Protein AF-A0A2R6MEQ6-F1 (afdb_monomer_lite)

Sequence (188 aa):
MRLYQTWKNYAAQVVLERELPVVSSVVRDRLVDLHTEFFVEHSERDGERRRDRLDGLFDRTLDMYVAALREGYPEAEAREITHIVAAWEFMNHGWGELLEIPPAETDDYYERYASFFRGYGITPEEPLGEFTPSGGLPDAPETRERMNGDYPFAEAGLADDVYIYAEADERRLSRDGAESKLGAVSTD

Structure (mmCIF, N/CA/C/O backbone):
data_AF-A0A2R6MEQ6-F1
#
_entry.id   AF-A0A2R6MEQ6-F1
#
loop_
_atom_site.group_PDB
_atom_site.id
_atom_site.type_symbol
_atom_site.label_atom_id
_atom_site.label_alt_id
_atom_site.label_comp_id
_atom_site.label_asym_id
_atom_site.label_entity_id
_atom_site.label_seq_id
_atom_site.pdbx_PDB_ins_code
_atom_site.Cartn_x
_atom_site.Cartn_y
_atom_site.Cartn_z
_atom_site.occupancy
_atom_site.B_iso_or_equiv
_atom_site.auth_seq_id
_atom_site.auth_comp_id
_atom_site.auth_asym_id
_atom_site.auth_atom_id
_atom_site.pdbx_PDB_model_num
ATOM 1 N N . MET A 1 1 ? 18.998 -8.764 3.598 1.00 21.45 1 MET A N 1
ATOM 2 C CA . MET A 1 1 ? 18.773 -8.380 5.007 1.00 21.45 1 MET A CA 1
ATOM 3 C C . MET A 1 1 ? 17.341 -8.778 5.317 1.00 21.45 1 MET A C 1
ATOM 5 O O . MET A 1 1 ? 16.462 -8.295 4.628 1.00 21.45 1 MET A O 1
ATOM 9 N N . ARG A 1 2 ? 17.092 -9.755 6.200 1.00 25.83 2 ARG A N 1
ATOM 10 C CA . ARG A 1 2 ? 15.707 -10.136 6.521 1.00 25.83 2 ARG A CA 1
ATOM 11 C C . ARG A 1 2 ? 15.146 -9.099 7.501 1.00 25.83 2 ARG A C 1
ATOM 13 O O . ARG A 1 2 ? 15.862 -8.757 8.445 1.00 25.83 2 ARG A O 1
ATOM 20 N N . LEU A 1 3 ? 13.901 -8.654 7.325 1.00 31.56 3 LEU A N 1
ATOM 21 C CA . LEU A 1 3 ? 13.157 -7.723 8.200 1.00 31.56 3 LEU A CA 1
ATOM 22 C C . LEU A 1 3 ? 12.877 -8.290 9.620 1.00 31.56 3 LEU A C 1
ATOM 24 O O . LEU A 1 3 ? 11.899 -7.955 10.269 1.00 31.56 3 LEU A O 1
ATOM 28 N N . TYR A 1 4 ? 13.766 -9.137 10.149 1.00 33.03 4 TYR A N 1
ATOM 29 C CA . TYR A 1 4 ? 13.778 -9.591 11.545 1.00 33.03 4 TYR A CA 1
ATOM 30 C C . TYR A 1 4 ? 14.355 -8.523 12.483 1.00 33.03 4 TYR A C 1
ATOM 32 O O . TYR A 1 4 ? 14.293 -8.656 13.708 1.00 33.03 4 TYR A O 1
ATOM 40 N N . GLN A 1 5 ? 14.949 -7.460 11.933 1.00 28.61 5 GLN A N 1
ATOM 41 C CA . GLN A 1 5 ? 15.481 -6.372 12.732 1.00 28.61 5 GLN A CA 1
ATOM 42 C C . GLN A 1 5 ? 14.376 -5.361 13.054 1.00 28.61 5 GLN A C 1
ATOM 44 O O . GLN A 1 5 ? 14.020 -4.497 12.262 1.00 28.61 5 GLN A O 1
ATOM 49 N N . THR A 1 6 ? 13.946 -5.439 14.316 1.00 34.72 6 THR A N 1
ATOM 50 C CA . THR A 1 6 ? 13.354 -4.369 15.141 1.00 34.72 6 THR A CA 1
ATOM 51 C C . THR A 1 6 ? 11.831 -4.197 15.206 1.00 34.72 6 THR A C 1
ATOM 53 O O . THR A 1 6 ? 11.334 -3.091 15.387 1.00 34.72 6 THR A O 1
ATOM 56 N N . TRP A 1 7 ? 11.083 -5.298 15.316 1.00 41.47 7 TRP A N 1
ATOM 57 C CA . TRP A 1 7 ? 9.733 -5.249 15.908 1.00 41.47 7 TRP A CA 1
ATOM 58 C C . TRP A 1 7 ? 9.728 -4.770 17.375 1.00 41.47 7 TRP A C 1
ATOM 60 O O . TRP A 1 7 ? 8.739 -4.212 17.819 1.00 41.47 7 TRP A O 1
ATOM 70 N N . LYS A 1 8 ? 10.838 -4.879 18.129 1.00 36.72 8 LYS A N 1
ATOM 71 C CA . LYS A 1 8 ? 10.952 -4.270 19.477 1.00 36.72 8 LYS A CA 1
ATOM 72 C C . LYS A 1 8 ? 10.822 -2.741 19.474 1.00 36.72 8 LYS A C 1
ATOM 74 O O . LYS A 1 8 ? 10.419 -2.176 20.483 1.00 36.72 8 LYS A O 1
ATOM 79 N N . ASN A 1 9 ? 11.141 -2.085 18.356 1.00 43.78 9 ASN A N 1
ATOM 80 C CA . ASN A 1 9 ? 10.929 -0.645 18.196 1.00 43.78 9 ASN A CA 1
ATOM 81 C C . ASN A 1 9 ? 9.512 -0.346 17.682 1.00 43.78 9 ASN A C 1
ATOM 83 O O . ASN A 1 9 ? 8.892 0.600 18.154 1.00 43.78 9 ASN A O 1
ATOM 87 N N . TYR A 1 10 ? 8.979 -1.187 16.789 1.00 45.03 10 TYR A N 1
ATOM 88 C CA . TYR A 1 10 ? 7.635 -1.030 16.226 1.00 45.03 10 TYR A CA 1
ATOM 89 C C . TYR A 1 10 ? 6.522 -1.356 17.234 1.00 45.03 10 TYR A C 1
ATOM 91 O O . TYR A 1 10 ? 5.615 -0.560 17.407 1.00 45.03 10 TYR A O 1
ATOM 99 N N . ALA A 1 11 ? 6.632 -2.446 17.999 1.00 42.28 11 ALA A N 1
ATOM 100 C CA . ALA A 1 11 ? 5.692 -2.794 19.067 1.00 42.28 11 ALA A CA 1
ATOM 101 C C . ALA A 1 11 ? 5.671 -1.731 20.176 1.00 42.28 11 ALA A C 1
ATOM 103 O O . ALA A 1 11 ? 4.613 -1.415 20.704 1.00 42.28 11 ALA A O 1
ATOM 104 N N . ALA A 1 12 ? 6.816 -1.115 20.495 1.00 39.75 12 ALA A N 1
ATOM 105 C CA . ALA A 1 12 ? 6.859 0.019 21.418 1.00 39.75 12 ALA A CA 1
ATOM 106 C C . ALA A 1 12 ? 6.199 1.285 20.831 1.00 39.75 12 ALA A C 1
ATOM 108 O O . ALA A 1 12 ? 5.577 2.036 21.579 1.00 39.75 12 ALA A O 1
ATOM 109 N N . GLN A 1 13 ? 6.294 1.517 19.515 1.00 42.12 13 GLN A N 1
ATOM 110 C CA . GLN A 1 13 ? 5.602 2.616 18.827 1.00 42.12 13 GLN A CA 1
ATOM 111 C C . GLN A 1 13 ? 4.090 2.379 18.725 1.00 42.12 13 GLN A C 1
ATOM 113 O O . GLN A 1 13 ? 3.321 3.245 19.130 1.00 42.12 13 GLN A O 1
ATOM 118 N N . VAL A 1 14 ? 3.653 1.194 18.299 1.00 44.66 14 VAL A N 1
ATOM 119 C CA . VAL A 1 14 ? 2.231 0.864 18.140 1.00 44.66 14 VAL A CA 1
ATOM 120 C C . VAL A 1 14 ? 1.514 0.741 19.488 1.00 44.66 14 VAL A C 1
ATOM 122 O O . VAL A 1 14 ? 0.363 1.147 19.613 1.00 44.66 14 VAL A O 1
ATOM 125 N N . VAL A 1 15 ? 2.184 0.273 20.548 1.00 41.16 15 VAL A N 1
ATOM 126 C CA . VAL A 1 15 ? 1.613 0.288 21.909 1.00 41.16 15 VAL A CA 1
ATOM 127 C C . VAL A 1 15 ? 1.405 1.720 22.422 1.00 41.16 15 VAL A C 1
ATOM 129 O O . VAL A 1 15 ? 0.403 1.978 23.084 1.00 41.16 15 VAL A O 1
ATOM 132 N N . LEU A 1 16 ? 2.280 2.672 22.075 1.00 40.19 16 LEU A N 1
ATOM 133 C CA . LEU A 1 16 ? 2.053 4.097 22.359 1.00 40.19 16 LEU A CA 1
ATOM 134 C C . LEU A 1 16 ? 0.927 4.694 21.488 1.00 40.19 16 LEU A C 1
ATOM 136 O O . LEU A 1 16 ? 0.228 5.599 21.935 1.00 40.19 16 LEU A O 1
ATOM 140 N N . GLU A 1 17 ? 0.714 4.176 20.276 1.00 46.69 17 GLU A N 1
ATOM 141 C CA . GLU A 1 17 ? -0.347 4.598 19.345 1.00 46.69 17 GLU A CA 1
ATOM 142 C C . GLU A 1 17 ? -1.723 3.999 19.668 1.00 46.69 17 GLU A C 1
ATOM 144 O O . GLU A 1 17 ? -2.738 4.649 19.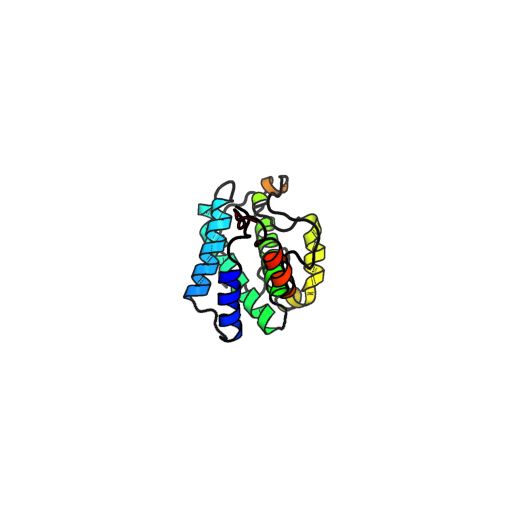444 1.00 46.69 17 GLU A O 1
ATOM 149 N N . ARG A 1 18 ? -1.803 2.808 20.272 1.00 46.91 18 ARG A N 1
ATOM 150 C CA . ARG A 1 18 ? -3.081 2.249 20.753 1.00 46.91 18 ARG A CA 1
ATOM 151 C C . ARG A 1 18 ? -3.726 3.108 21.845 1.00 46.91 18 ARG A C 1
ATOM 153 O O . ARG A 1 18 ? -4.947 3.091 21.980 1.00 46.91 18 ARG A O 1
ATOM 160 N N . GLU A 1 19 ? -2.934 3.877 22.593 1.00 43.44 19 GLU A N 1
ATOM 161 C CA . GLU A 1 19 ? -3.432 4.839 23.589 1.00 43.44 19 GLU A CA 1
ATOM 162 C C . GLU A 1 19 ? -3.524 6.285 23.069 1.00 43.44 19 GLU A C 1
ATOM 164 O O . GLU A 1 19 ? -4.083 7.152 23.746 1.00 43.44 19 GLU A O 1
ATOM 169 N N . LEU A 1 20 ? -3.030 6.563 21.858 1.00 40.78 20 LEU A N 1
ATOM 170 C CA . LEU A 1 20 ? -3.065 7.889 21.247 1.00 40.78 20 LEU A CA 1
ATOM 171 C C . LEU A 1 20 ? -3.883 7.844 19.950 1.00 40.78 20 LEU A C 1
ATOM 173 O O . LEU A 1 20 ? -3.418 7.299 18.957 1.00 40.78 20 LEU A O 1
ATOM 177 N N . PRO A 1 21 ? -5.064 8.487 19.880 1.00 45.69 21 PRO A N 1
ATOM 178 C CA . PRO A 1 21 ? -5.954 8.417 18.711 1.00 45.69 21 PRO A CA 1
ATOM 179 C C . PRO A 1 21 ? -5.378 9.010 17.401 1.00 45.69 21 PRO A C 1
ATOM 181 O O . PRO A 1 21 ? -6.094 9.095 16.399 1.00 45.69 21 PRO A O 1
ATOM 184 N N . VAL A 1 22 ? -4.109 9.434 17.406 1.00 53.78 22 VAL A N 1
ATOM 185 C CA . VAL A 1 22 ? -3.393 10.114 16.329 1.00 53.78 22 VAL A CA 1
ATOM 186 C C . VAL A 1 22 ? -1.976 9.534 16.237 1.00 53.78 22 VAL A C 1
ATOM 188 O O . VAL A 1 22 ? -1.143 9.813 17.101 1.00 53.78 22 VAL A O 1
ATOM 191 N N . VAL A 1 23 ? -1.675 8.791 15.164 1.00 62.22 23 VAL A N 1
ATOM 192 C CA . VAL A 1 23 ? -0.282 8.600 14.728 1.00 62.22 23 VAL A CA 1
ATOM 193 C C . VAL A 1 23 ? 0.260 9.999 14.459 1.00 62.22 23 VAL A C 1
ATOM 195 O O . VAL A 1 23 ? -0.271 10.722 13.613 1.00 62.22 23 VAL A O 1
ATOM 198 N N . SER A 1 24 ? 1.247 10.439 15.239 1.00 71.25 24 SER A N 1
ATOM 199 C CA . SER A 1 24 ? 1.810 11.779 15.048 1.00 71.25 24 SER A CA 1
ATOM 200 C C . SER A 1 24 ? 2.324 11.926 13.613 1.00 71.25 24 SER A C 1
ATOM 202 O O . SER A 1 24 ? 2.851 10.960 13.057 1.00 71.25 24 SER A O 1
ATOM 204 N N . SER A 1 25 ? 2.214 13.121 13.022 1.00 78.50 25 SER A N 1
ATOM 205 C CA . SER A 1 25 ? 2.662 13.351 11.639 1.00 78.50 25 SER A CA 1
ATOM 206 C C . SER A 1 25 ? 4.116 12.919 11.429 1.00 78.50 25 SER A C 1
ATOM 208 O O . SER A 1 25 ? 4.428 12.284 10.439 1.00 78.50 25 SER A O 1
ATOM 210 N N . VAL A 1 26 ? 4.980 13.136 12.425 1.00 76.94 26 VAL A N 1
ATOM 211 C CA . VAL A 1 26 ? 6.393 12.729 12.384 1.00 76.94 26 VAL A CA 1
ATOM 212 C C . VAL A 1 26 ? 6.572 11.210 12.299 1.00 76.94 26 VAL A C 1
ATOM 214 O O . VAL A 1 26 ? 7.439 10.735 11.571 1.00 76.94 26 VAL A O 1
ATOM 217 N N . VAL A 1 27 ? 5.788 10.433 13.055 1.00 78.00 27 VAL A N 1
ATOM 218 C CA . VAL A 1 27 ? 5.883 8.963 13.005 1.00 78.00 27 VAL A CA 1
ATOM 219 C C . VAL A 1 27 ? 5.332 8.445 11.685 1.00 78.00 27 VAL A C 1
ATOM 221 O O . VAL A 1 27 ? 5.943 7.569 11.081 1.00 78.00 27 VAL A O 1
ATOM 224 N N . ARG A 1 28 ? 4.228 9.031 11.218 1.00 84.06 28 ARG A N 1
ATOM 225 C CA . ARG A 1 28 ? 3.634 8.724 9.920 1.00 84.06 28 ARG A CA 1
ATOM 226 C C . ARG A 1 28 ? 4.635 8.939 8.788 1.00 84.06 28 ARG A C 1
ATOM 228 O O . ARG A 1 28 ? 4.916 7.991 8.066 1.00 84.06 28 ARG A O 1
ATOM 235 N N . ASP A 1 29 ? 5.224 10.130 8.707 1.00 85.06 29 ASP A N 1
ATOM 236 C CA . ASP A 1 29 ? 6.223 10.475 7.690 1.00 85.06 29 ASP A CA 1
ATOM 237 C C . ASP A 1 29 ? 7.405 9.496 7.749 1.00 85.06 29 ASP A C 1
ATOM 239 O O . ASP A 1 29 ? 7.820 8.946 6.736 1.00 85.06 29 ASP A O 1
ATOM 243 N N . ARG A 1 30 ? 7.880 9.162 8.957 1.00 81.88 30 ARG A N 1
ATOM 244 C CA . ARG A 1 30 ? 8.987 8.213 9.120 1.00 81.88 30 ARG A CA 1
ATOM 245 C C . ARG A 1 30 ? 8.649 6.789 8.666 1.00 81.88 30 ARG A C 1
ATOM 247 O O . ARG A 1 30 ? 9.538 6.091 8.178 1.00 81.88 30 ARG A O 1
ATOM 254 N N . LEU A 1 31 ? 7.417 6.330 8.886 1.00 83.38 31 LEU A N 1
ATOM 255 C CA . LEU A 1 31 ? 6.966 5.004 8.457 1.00 83.38 31 LEU A CA 1
ATOM 256 C C . LEU A 1 31 ? 6.827 4.928 6.937 1.00 83.38 31 LEU A C 1
ATOM 258 O O . LEU A 1 31 ? 7.235 3.919 6.360 1.00 83.38 31 LEU A O 1
ATOM 262 N N . VAL A 1 32 ? 6.298 5.986 6.316 1.00 88.81 32 VAL A N 1
ATOM 263 C CA . VAL A 1 32 ? 6.237 6.126 4.855 1.00 88.81 32 VAL A CA 1
ATOM 264 C C . VAL A 1 32 ? 7.648 6.091 4.276 1.00 88.81 32 VAL A C 1
ATOM 266 O O . VAL A 1 32 ? 7.943 5.195 3.489 1.00 88.81 32 VAL A O 1
ATOM 269 N N . ASP A 1 33 ? 8.545 6.955 4.763 1.00 87.69 33 ASP A N 1
ATOM 270 C CA . ASP A 1 33 ? 9.934 7.031 4.299 1.00 87.69 33 ASP A CA 1
ATOM 271 C C . ASP A 1 33 ? 10.636 5.669 4.357 1.00 87.69 33 ASP A C 1
ATOM 273 O O . ASP A 1 33 ? 11.319 5.277 3.415 1.00 87.69 33 ASP A O 1
ATOM 277 N N . LEU A 1 34 ? 10.458 4.924 5.455 1.00 87.25 34 LEU A N 1
ATOM 278 C CA . LEU A 1 34 ? 11.092 3.617 5.642 1.00 87.25 34 LEU A CA 1
ATOM 279 C C . LEU A 1 34 ? 10.632 2.599 4.592 1.00 87.25 34 LEU A C 1
ATOM 281 O O . LEU A 1 34 ? 11.465 1.877 4.042 1.00 87.25 34 LEU A O 1
ATOM 285 N N . HIS A 1 35 ? 9.326 2.524 4.321 1.00 88.19 35 HIS A N 1
ATOM 286 C CA . HIS A 1 35 ? 8.802 1.597 3.316 1.00 88.19 35 HIS A CA 1
ATOM 287 C C . HIS A 1 35 ? 9.215 2.039 1.916 1.00 88.19 35 HIS A C 1
ATOM 289 O O . HIS A 1 35 ? 9.695 1.219 1.133 1.00 88.19 35 HIS A O 1
ATOM 295 N N . THR A 1 36 ? 9.121 3.333 1.613 1.00 94.81 36 THR A N 1
ATOM 296 C CA . THR A 1 36 ? 9.553 3.855 0.318 1.00 94.81 36 THR A CA 1
ATOM 297 C C . THR A 1 36 ? 11.027 3.584 0.069 1.00 94.81 36 THR A C 1
ATOM 299 O O . THR A 1 36 ? 11.363 3.057 -0.986 1.00 94.81 36 THR A O 1
ATOM 302 N N . GLU A 1 37 ? 11.914 3.874 1.023 1.00 91.12 37 GLU A N 1
ATOM 303 C CA . GLU A 1 37 ? 13.345 3.575 0.899 1.00 91.12 37 GLU A CA 1
ATOM 304 C C . GLU A 1 37 ? 13.586 2.092 0.604 1.00 91.12 37 GLU A C 1
ATOM 306 O O . GLU A 1 37 ? 14.333 1.773 -0.322 1.00 91.12 37 GLU A O 1
ATOM 311 N N . PHE A 1 38 ? 12.904 1.193 1.321 1.00 90.25 38 PHE A N 1
ATOM 312 C CA . PHE A 1 38 ? 13.008 -0.242 1.081 1.00 90.25 38 PHE A CA 1
ATOM 313 C C . PHE A 1 38 ? 12.599 -0.615 -0.352 1.00 90.25 38 PHE A C 1
ATOM 315 O O . PHE A 1 38 ? 13.381 -1.241 -1.068 1.00 90.25 38 PHE A O 1
ATOM 322 N N . PHE A 1 39 ? 11.413 -0.219 -0.814 1.00 92.62 39 PHE A N 1
ATOM 323 C CA . PHE A 1 39 ? 10.929 -0.606 -2.145 1.00 92.62 39 PHE A CA 1
ATOM 324 C C . PHE A 1 39 ? 11.665 0.105 -3.289 1.00 92.62 39 PHE A C 1
ATOM 326 O O . PHE A 1 39 ? 11.832 -0.468 -4.368 1.00 92.62 39 PHE A O 1
ATOM 333 N N . VAL A 1 40 ? 12.171 1.317 -3.060 1.00 96.25 40 VAL A N 1
ATOM 334 C CA . VAL A 1 40 ? 13.055 2.017 -3.999 1.00 96.25 40 VAL A CA 1
ATOM 335 C C . VAL A 1 40 ? 14.385 1.276 -4.143 1.00 96.25 40 VAL A C 1
ATOM 337 O O . VAL A 1 40 ? 14.827 1.059 -5.270 1.00 96.25 40 VAL A O 1
ATOM 340 N N . GLU A 1 41 ? 15.000 0.846 -3.037 1.00 94.25 41 GLU A N 1
ATOM 341 C CA . GLU A 1 41 ? 16.266 0.099 -3.045 1.00 94.25 41 GLU A CA 1
ATOM 342 C C . GLU A 1 41 ? 16.130 -1.266 -3.738 1.00 94.25 41 GLU A C 1
ATOM 344 O O . GLU A 1 41 ? 17.035 -1.688 -4.458 1.00 94.25 41 GLU A O 1
ATOM 349 N N . HIS A 1 42 ? 14.994 -1.944 -3.554 1.00 92.56 42 HIS A N 1
ATOM 350 C CA . HIS A 1 42 ? 14.746 -3.277 -4.114 1.00 92.56 42 HIS A CA 1
ATOM 351 C C . HIS A 1 42 ? 14.078 -3.254 -5.497 1.00 92.56 42 HIS A C 1
ATOM 353 O O . HIS A 1 42 ? 13.891 -4.305 -6.111 1.00 92.56 42 HIS A O 1
ATOM 359 N N . SER A 1 43 ? 13.760 -2.071 -6.026 1.00 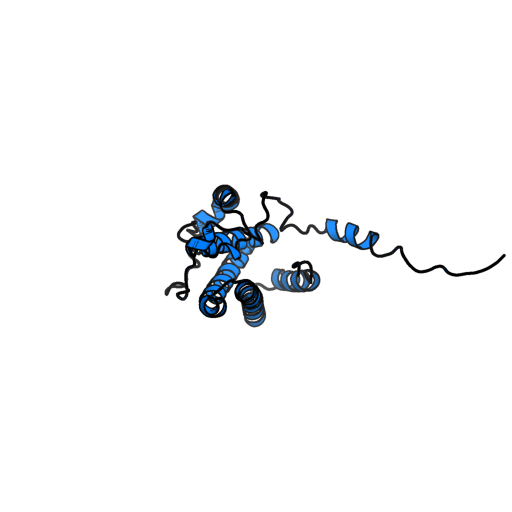94.69 43 SER A N 1
ATOM 360 C CA . SER A 1 43 ? 13.315 -1.922 -7.410 1.00 94.69 43 SER A CA 1
ATOM 361 C C . SER A 1 43 ? 14.464 -2.245 -8.363 1.00 94.69 43 SER A C 1
ATOM 363 O O . SER A 1 43 ? 15.494 -1.574 -8.367 1.00 94.69 43 SER A O 1
ATOM 365 N N . GLU A 1 44 ? 14.276 -3.231 -9.242 1.00 93.31 44 GLU A N 1
ATOM 366 C 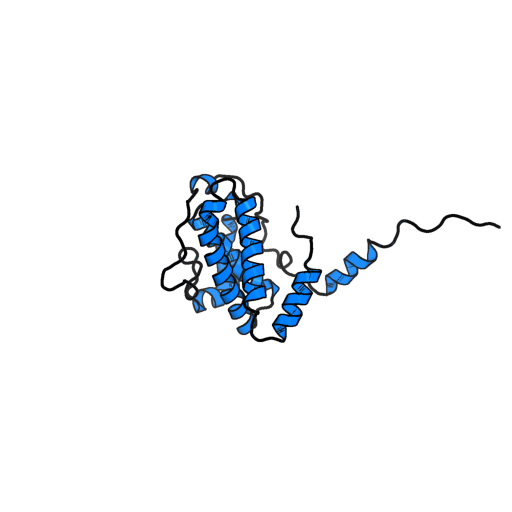CA . GLU A 1 44 ? 15.301 -3.600 -10.231 1.00 93.31 44 GLU A CA 1
ATOM 367 C C . GLU A 1 44 ? 15.623 -2.470 -11.218 1.00 93.31 44 GLU A C 1
ATOM 369 O O . GLU A 1 44 ? 16.713 -2.421 -11.795 1.00 93.31 44 GLU A O 1
ATOM 374 N N . ARG A 1 45 ? 14.663 -1.571 -11.447 1.00 93.19 45 ARG A N 1
ATOM 375 C CA . ARG A 1 45 ? 14.831 -0.361 -12.250 1.00 93.19 45 ARG A CA 1
ATOM 376 C C . ARG A 1 45 ? 13.864 0.718 -11.804 1.00 93.19 45 ARG A C 1
ATOM 378 O O . ARG A 1 45 ? 12.850 0.435 -11.176 1.00 93.19 45 ARG A O 1
ATOM 385 N N . ASP A 1 46 ? 14.182 1.955 -12.172 1.00 96.25 46 ASP A N 1
ATOM 386 C CA . ASP A 1 46 ? 13.311 3.115 -11.983 1.00 96.25 46 ASP A CA 1
ATOM 387 C C . ASP A 1 46 ? 12.899 3.393 -10.523 1.00 96.25 46 ASP A C 1
ATOM 389 O O . ASP A 1 46 ? 11.997 4.194 -10.315 1.00 96.25 46 ASP A O 1
ATOM 393 N N . GLY A 1 47 ? 13.575 2.816 -9.517 1.00 97.00 47 GLY A N 1
ATOM 394 C CA . GLY A 1 47 ? 13.219 2.969 -8.098 1.00 97.00 47 GLY A CA 1
ATOM 395 C C . GLY A 1 47 ? 12.987 4.425 -7.691 1.00 97.00 47 GLY A C 1
ATOM 396 O O . GLY A 1 47 ? 11.892 4.787 -7.277 1.00 97.00 47 GLY A O 1
ATOM 397 N N . GLU A 1 48 ? 13.959 5.308 -7.935 1.00 98.00 48 GLU A N 1
ATOM 398 C CA . GLU A 1 48 ? 13.809 6.742 -7.632 1.00 98.00 48 GLU A CA 1
ATOM 399 C C . GLU A 1 48 ? 12.670 7.422 -8.413 1.00 98.00 48 GLU A C 1
ATOM 401 O O . GLU A 1 48 ? 12.076 8.377 -7.929 1.00 98.00 48 GLU A O 1
ATOM 406 N N . ARG A 1 49 ? 12.314 6.926 -9.605 1.00 98.12 49 ARG A N 1
ATOM 407 C CA . ARG A 1 49 ? 11.169 7.439 -10.380 1.00 98.12 49 ARG A CA 1
ATOM 408 C C . ARG A 1 49 ? 9.823 6.900 -9.886 1.00 98.12 49 ARG A C 1
ATOM 410 O O . ARG A 1 49 ? 8.794 7.417 -10.308 1.00 98.12 49 ARG A O 1
ATOM 417 N N . ARG A 1 50 ? 9.819 5.864 -9.043 1.00 98.25 50 ARG A N 1
ATOM 418 C CA . ARG A 1 50 ? 8.628 5.308 -8.381 1.00 98.25 50 ARG A CA 1
ATOM 419 C C . ARG A 1 50 ? 8.387 5.930 -7.002 1.00 98.25 50 ARG A C 1
ATOM 421 O O . ARG A 1 50 ? 7.275 5.815 -6.498 1.00 98.25 50 ARG A O 1
ATOM 428 N N . ARG A 1 51 ? 9.395 6.599 -6.421 1.00 98.38 51 ARG A N 1
ATOM 429 C CA . ARG A 1 51 ? 9.391 7.162 -5.059 1.00 98.38 51 ARG A CA 1
ATOM 430 C C . ARG A 1 51 ? 8.117 7.932 -4.724 1.00 98.38 51 ARG A C 1
ATOM 432 O O . ARG A 1 51 ? 7.411 7.515 -3.822 1.00 98.38 51 ARG A O 1
ATOM 439 N N . ASP A 1 52 ? 7.775 8.969 -5.486 1.00 98.31 52 ASP A N 1
ATOM 440 C CA . ASP A 1 52 ? 6.611 9.817 -5.177 1.00 98.31 52 ASP A CA 1
ATOM 441 C C . ASP A 1 52 ? 5.293 9.020 -5.149 1.00 98.31 52 ASP A C 1
ATOM 443 O O . ASP A 1 52 ? 4.392 9.299 -4.353 1.00 98.31 52 ASP A O 1
ATOM 447 N N . ARG A 1 53 ? 5.172 8.001 -6.009 1.00 98.25 53 ARG A N 1
ATOM 448 C CA . ARG A 1 53 ? 4.004 7.117 -6.021 1.00 98.25 53 ARG A CA 1
ATOM 449 C C . ARG A 1 53 ? 3.999 6.168 -4.827 1.00 98.25 53 ARG A C 1
ATOM 451 O O . ARG A 1 53 ? 2.941 5.969 -4.242 1.00 98.25 53 ARG A O 1
ATOM 458 N N . LEU A 1 54 ? 5.155 5.607 -4.473 1.00 98.31 54 LEU A N 1
ATOM 459 C CA . LEU A 1 54 ? 5.328 4.759 -3.292 1.00 98.31 54 LEU A CA 1
ATOM 460 C C . LEU A 1 54 ? 5.038 5.538 -2.002 1.00 98.31 54 LEU A C 1
ATOM 462 O O . LEU A 1 54 ? 4.287 5.048 -1.165 1.00 98.31 54 LEU A O 1
ATOM 466 N N . ASP A 1 55 ? 5.525 6.776 -1.891 1.00 98.12 55 ASP A N 1
ATOM 467 C CA . ASP A 1 55 ? 5.222 7.669 -0.770 1.00 98.12 55 ASP A CA 1
ATOM 468 C C . ASP A 1 55 ? 3.714 7.890 -0.651 1.00 98.12 55 ASP A C 1
ATOM 470 O O . ASP A 1 55 ? 3.135 7.673 0.411 1.00 98.12 55 ASP A O 1
ATOM 474 N N . GLY A 1 56 ? 3.054 8.248 -1.759 1.00 97.94 56 GLY A N 1
ATOM 475 C CA . GLY A 1 56 ? 1.603 8.420 -1.792 1.00 97.94 56 GLY A CA 1
ATOM 476 C C . GLY A 1 56 ? 0.832 7.140 -1.449 1.00 97.94 56 GLY A C 1
ATOM 477 O O . GLY A 1 56 ? -0.163 7.204 -0.729 1.00 97.94 56 GLY A O 1
ATOM 478 N N . LEU A 1 57 ? 1.285 5.981 -1.932 1.00 98.25 57 LEU A N 1
ATOM 479 C CA . LEU A 1 57 ? 0.688 4.685 -1.621 1.00 98.25 57 LEU A CA 1
ATOM 480 C C . LEU A 1 57 ? 0.781 4.385 -0.122 1.00 98.25 57 LEU A C 1
ATOM 482 O O . LEU A 1 57 ? -0.252 4.164 0.508 1.00 98.25 57 LEU A O 1
ATOM 486 N N . PHE A 1 58 ? 1.987 4.409 0.455 1.00 96.19 58 PHE A N 1
ATOM 487 C CA . PHE A 1 58 ? 2.201 4.034 1.856 1.00 96.19 58 PHE A CA 1
ATOM 488 C C . PHE A 1 58 ? 1.554 5.009 2.829 1.00 96.19 58 PHE A C 1
ATOM 490 O O . PHE A 1 58 ? 1.018 4.611 3.864 1.00 96.19 58 PHE A O 1
ATOM 497 N N . ASP A 1 59 ? 1.539 6.285 2.463 1.00 96.06 59 ASP A N 1
ATOM 498 C CA . ASP A 1 59 ? 0.772 7.307 3.147 1.00 96.06 59 ASP A CA 1
ATOM 499 C C . ASP A 1 59 ? -0.717 6.886 3.240 1.00 96.06 59 ASP A C 1
ATOM 501 O O . ASP A 1 59 ? -1.292 6.862 4.333 1.00 96.06 59 ASP A O 1
ATOM 505 N N . ARG A 1 60 ? -1.350 6.503 2.123 1.00 97.62 60 ARG A N 1
ATOM 506 C CA . ARG A 1 60 ? -2.774 6.126 2.111 1.00 97.62 60 ARG A CA 1
ATOM 507 C C . ARG A 1 60 ? -3.044 4.778 2.773 1.00 97.62 60 ARG A C 1
ATOM 509 O O . ARG A 1 60 ? -4.064 4.630 3.447 1.00 97.62 60 ARG A O 1
ATOM 516 N N . THR A 1 61 ? -2.139 3.810 2.662 1.00 95.12 61 THR A N 1
ATOM 517 C CA . THR A 1 61 ? -2.296 2.530 3.367 1.00 95.12 61 THR A CA 1
ATOM 518 C C . THR A 1 61 ? -2.147 2.683 4.881 1.00 95.12 61 THR A C 1
ATOM 520 O O . THR A 1 61 ? -2.765 1.920 5.616 1.00 95.12 61 THR A O 1
ATOM 523 N N . LEU A 1 62 ? -1.426 3.693 5.390 1.00 90.12 62 LEU A N 1
ATOM 524 C CA . LEU A 1 62 ? -1.454 4.017 6.824 1.00 90.12 62 LEU A CA 1
ATOM 525 C C . LEU A 1 62 ? -2.826 4.538 7.279 1.00 90.12 62 LEU A C 1
ATOM 527 O O . LEU A 1 62 ? -3.266 4.209 8.382 1.00 90.12 62 LEU A O 1
ATOM 531 N N . ASP A 1 63 ? -3.538 5.301 6.444 1.00 94.69 63 ASP A N 1
ATOM 532 C CA . ASP A 1 63 ? -4.917 5.703 6.760 1.00 94.69 63 ASP A CA 1
ATOM 533 C C . ASP A 1 63 ? -5.847 4.478 6.807 1.00 94.69 63 ASP A C 1
ATOM 535 O O . ASP A 1 63 ? -6.697 4.374 7.695 1.00 94.69 63 ASP A O 1
ATOM 539 N N . MET A 1 64 ? -5.632 3.519 5.903 1.00 95.62 64 MET A N 1
ATOM 540 C CA . MET A 1 64 ? -6.356 2.247 5.862 1.00 95.62 64 MET A CA 1
ATOM 541 C C . MET A 1 64 ? -6.056 1.356 7.075 1.00 95.62 64 MET A C 1
ATOM 543 O O . MET A 1 64 ? -6.981 0.814 7.677 1.00 95.62 64 MET A O 1
ATOM 547 N N . TYR A 1 65 ? -4.790 1.264 7.491 1.00 90.31 65 TYR A N 1
ATOM 548 C CA . TYR A 1 65 ? -4.377 0.586 8.722 1.00 90.31 65 TYR A CA 1
ATOM 549 C C . TYR A 1 65 ? -5.131 1.138 9.939 1.00 90.31 65 TYR A C 1
ATOM 551 O O . TYR A 1 65 ? -5.734 0.389 10.709 1.00 90.31 65 TYR A O 1
ATOM 559 N N . VAL A 1 66 ? -5.161 2.467 10.087 1.00 89.44 66 VAL A N 1
ATOM 560 C CA . VAL A 1 66 ? -5.875 3.130 11.187 1.00 89.44 66 VAL A CA 1
ATOM 561 C C . VAL A 1 66 ? -7.386 2.892 11.100 1.00 89.44 66 VAL A C 1
ATOM 563 O O . VAL A 1 66 ? -8.033 2.725 12.136 1.00 89.44 66 VAL A O 1
ATOM 566 N N . ALA A 1 67 ? -7.963 2.868 9.897 1.00 94.00 67 ALA A N 1
ATOM 567 C CA . ALA A 1 67 ? -9.373 2.549 9.698 1.00 94.00 67 ALA A CA 1
ATOM 568 C C . ALA A 1 67 ? -9.701 1.113 10.140 1.00 94.00 67 ALA A C 1
ATOM 570 O O . ALA A 1 67 ? -10.605 0.929 10.955 1.00 94.00 67 ALA A O 1
ATOM 571 N N . ALA A 1 68 ? -8.915 0.121 9.715 1.00 91.00 68 ALA A N 1
ATOM 572 C CA . ALA A 1 68 ? -9.088 -1.274 10.119 1.00 91.00 68 ALA A CA 1
ATOM 573 C C . ALA A 1 68 ? -9.005 -1.442 11.648 1.00 91.00 68 ALA A C 1
ATOM 575 O O . ALA A 1 68 ? -9.885 -2.048 12.262 1.00 91.00 68 ALA A O 1
ATOM 576 N N . LEU A 1 69 ? -8.018 -0.819 12.302 1.00 86.62 69 LEU A N 1
ATOM 577 C CA . LEU A 1 69 ? -7.925 -0.838 13.767 1.00 86.62 69 LEU A CA 1
ATOM 578 C C . LEU A 1 69 ? -9.165 -0.235 14.447 1.00 86.62 69 LEU A C 1
ATOM 580 O O . LEU A 1 69 ? -9.640 -0.758 15.456 1.00 86.62 69 LEU A O 1
ATOM 584 N N . ARG A 1 70 ? -9.711 0.861 13.905 1.00 88.00 70 ARG A N 1
ATOM 585 C CA . ARG A 1 70 ? -10.918 1.517 14.441 1.00 88.00 70 ARG A CA 1
ATOM 586 C C . ARG A 1 70 ? -12.181 0.678 14.260 1.00 88.00 70 ARG A C 1
ATOM 588 O O . ARG A 1 70 ? -13.088 0.788 15.082 1.00 88.00 70 ARG A O 1
ATOM 595 N N . GLU A 1 71 ? -12.230 -0.158 13.229 1.00 93.25 71 GLU A N 1
ATOM 596 C CA . GLU A 1 71 ? -13.306 -1.130 13.010 1.00 93.25 71 GLU A CA 1
ATOM 597 C C . GLU A 1 71 ? -13.157 -2.409 13.850 1.00 93.25 71 GLU A C 1
ATOM 599 O O . GLU A 1 71 ? -14.068 -3.235 13.885 1.00 93.25 71 GLU A O 1
ATOM 604 N N . GLY A 1 72 ? -12.052 -2.545 14.589 1.00 87.19 72 GLY A N 1
ATOM 605 C CA . GLY A 1 72 ? -11.829 -3.635 15.536 1.00 87.19 72 GLY A CA 1
ATOM 606 C C . GLY A 1 72 ? -11.042 -4.816 14.976 1.00 87.19 72 GLY A C 1
ATOM 607 O O . GLY A 1 72 ? -10.974 -5.849 15.645 1.00 87.19 72 GLY A O 1
ATOM 608 N N . TYR A 1 73 ? -10.429 -4.677 13.796 1.00 84.19 73 TYR A N 1
ATOM 609 C CA . TYR A 1 73 ? -9.500 -5.684 13.288 1.00 84.19 73 TYR A CA 1
ATOM 610 C C . TYR A 1 73 ? -8.268 -5.774 14.207 1.00 84.19 73 TYR A C 1
ATOM 612 O O . TYR A 1 73 ? -7.739 -4.740 14.636 1.00 84.19 73 TYR A O 1
ATOM 620 N N . PRO A 1 74 ? -7.776 -6.988 14.520 1.00 83.75 74 PRO A N 1
ATOM 621 C CA . PRO A 1 74 ? -6.468 -7.169 15.129 1.00 83.75 74 PRO A CA 1
ATOM 622 C C . PRO A 1 74 ? -5.376 -6.502 14.294 1.00 83.75 74 PRO A C 1
ATOM 624 O O . PRO A 1 74 ? -5.443 -6.460 13.071 1.00 83.75 74 PRO A O 1
ATOM 627 N N . GLU A 1 75 ? -4.319 -6.039 14.952 1.00 77.62 75 GLU A N 1
ATOM 628 C CA . GLU A 1 75 ? -3.204 -5.365 14.277 1.00 77.62 75 GLU A CA 1
ATOM 629 C C . GLU A 1 75 ? -2.556 -6.207 13.174 1.00 77.62 75 GLU A C 1
ATOM 631 O O . GLU A 1 75 ? -2.216 -5.669 12.124 1.00 77.62 75 GLU A O 1
ATOM 636 N N . ALA A 1 76 ? -2.425 -7.519 13.382 1.00 78.56 76 ALA A N 1
ATOM 637 C CA . ALA A 1 76 ? -1.911 -8.426 12.360 1.00 78.56 76 ALA A CA 1
ATOM 638 C C . ALA A 1 76 ? -2.776 -8.397 11.089 1.00 78.56 76 ALA A C 1
ATOM 640 O O . ALA A 1 76 ? -2.245 -8.247 9.993 1.00 78.56 76 ALA A O 1
ATOM 641 N N . GLU A 1 77 ? -4.102 -8.437 11.245 1.00 83.56 77 GLU A N 1
ATOM 642 C CA . GLU A 1 77 ? -5.050 -8.370 10.129 1.00 83.56 77 GLU A CA 1
ATOM 643 C C . GLU A 1 77 ? -5.062 -6.981 9.479 1.00 83.56 77 GLU A C 1
ATOM 645 O O . GLU A 1 77 ? -5.084 -6.871 8.258 1.00 83.56 77 GLU A O 1
ATOM 650 N N . ALA A 1 78 ? -4.978 -5.907 10.272 1.00 85.56 78 ALA A N 1
ATOM 651 C CA . ALA A 1 78 ? -4.869 -4.546 9.749 1.00 85.56 78 ALA A CA 1
ATOM 652 C C . ALA A 1 78 ? -3.600 -4.361 8.897 1.00 85.56 78 ALA A C 1
ATOM 654 O O . ALA A 1 78 ? -3.637 -3.671 7.880 1.00 85.56 78 ALA A O 1
ATOM 655 N N . ARG A 1 79 ? -2.482 -4.994 9.277 1.00 85.44 79 ARG A N 1
ATOM 656 C CA . ARG A 1 79 ? -1.264 -5.025 8.458 1.00 85.44 79 ARG A CA 1
ATOM 657 C C . ARG A 1 79 ? -1.475 -5.857 7.200 1.00 85.44 79 ARG A C 1
ATOM 659 O O . ARG A 1 79 ? -1.213 -5.354 6.113 1.00 85.44 79 ARG A O 1
ATOM 666 N N . GLU A 1 80 ? -1.993 -7.073 7.326 1.00 86.94 80 GLU A N 1
ATOM 667 C CA . GLU A 1 80 ? -2.262 -7.958 6.186 1.00 86.94 80 GLU A CA 1
ATOM 668 C C . GLU A 1 80 ? -3.129 -7.259 5.122 1.00 86.94 80 GLU A C 1
ATOM 670 O O . GLU A 1 80 ? -2.743 -7.222 3.956 1.00 86.94 80 GLU A O 1
ATOM 675 N N . ILE A 1 81 ? -4.201 -6.566 5.532 1.00 92.06 81 ILE A N 1
ATOM 676 C CA . ILE A 1 81 ? -5.037 -5.710 4.667 1.00 92.06 81 ILE A CA 1
ATOM 677 C C . ILE A 1 81 ? -4.190 -4.728 3.840 1.00 92.06 81 ILE A C 1
ATOM 679 O O . ILE A 1 81 ? -4.367 -4.623 2.626 1.00 92.06 81 ILE A O 1
ATOM 683 N N . THR A 1 82 ? -3.248 -4.020 4.470 1.00 92.38 82 THR A N 1
ATOM 684 C CA . THR A 1 82 ? -2.400 -3.037 3.769 1.00 92.38 82 THR A CA 1
ATOM 685 C C . THR A 1 82 ? -1.386 -3.670 2.823 1.00 92.38 82 THR A C 1
ATOM 687 O O . THR A 1 82 ? -1.118 -3.107 1.763 1.00 92.38 82 THR A O 1
ATOM 690 N N . HIS A 1 83 ? -0.859 -4.849 3.162 1.00 90.75 83 HIS A N 1
ATOM 691 C CA . HIS A 1 83 ? 0.053 -5.592 2.293 1.00 90.75 83 HIS A CA 1
ATOM 692 C C . HIS A 1 83 ? -0.678 -6.132 1.051 1.00 90.75 83 HIS A C 1
ATOM 694 O O . HIS A 1 83 ? -0.138 -6.054 -0.051 1.00 90.75 83 HIS A O 1
ATOM 700 N N . ILE A 1 84 ? -1.931 -6.587 1.190 1.00 92.44 84 ILE A N 1
ATOM 701 C CA . ILE A 1 84 ? -2.782 -6.999 0.057 1.00 92.44 84 ILE A CA 1
ATOM 702 C C . ILE A 1 84 ? -3.008 -5.831 -0.908 1.00 92.44 84 ILE A C 1
ATOM 704 O O . ILE A 1 84 ? -2.823 -5.970 -2.117 1.00 92.44 84 ILE A O 1
ATOM 708 N N . VAL A 1 85 ? -3.347 -4.658 -0.373 1.00 95.44 85 VAL A N 1
ATOM 709 C CA . VAL A 1 85 ? -3.556 -3.442 -1.172 1.00 95.44 85 VAL A CA 1
ATOM 710 C C . VAL A 1 85 ? -2.281 -3.013 -1.897 1.00 95.44 85 VAL A C 1
ATOM 712 O O . VAL A 1 85 ? -2.327 -2.707 -3.090 1.00 95.44 85 VAL A O 1
ATOM 715 N N . ALA A 1 86 ? -1.133 -3.036 -1.212 1.00 94.25 86 ALA A N 1
ATOM 716 C CA . ALA A 1 86 ? 0.155 -2.756 -1.839 1.00 94.25 86 ALA A CA 1
ATOM 717 C C . ALA A 1 86 ? 0.485 -3.775 -2.943 1.00 94.25 86 ALA A C 1
ATOM 719 O O . ALA A 1 86 ? 0.962 -3.388 -4.010 1.00 94.25 86 ALA A O 1
ATOM 720 N N . ALA A 1 87 ? 0.173 -5.058 -2.738 1.00 93.56 87 ALA A N 1
ATOM 721 C CA . ALA A 1 87 ? 0.379 -6.092 -3.746 1.00 93.56 87 ALA A CA 1
ATOM 722 C C . ALA A 1 87 ? -0.458 -5.839 -5.011 1.00 93.56 87 ALA A C 1
ATOM 724 O O . ALA A 1 87 ? 0.084 -5.934 -6.113 1.00 93.56 87 ALA A O 1
ATOM 725 N N . TRP A 1 88 ? -1.739 -5.467 -4.890 1.00 95.75 88 TRP A N 1
ATOM 726 C CA . TRP A 1 88 ? -2.554 -5.081 -6.053 1.00 95.75 88 TRP A CA 1
ATOM 727 C C . TRP A 1 88 ? -1.979 -3.879 -6.793 1.00 95.75 88 TRP A C 1
ATOM 729 O O . TRP A 1 88 ? -1.870 -3.910 -8.018 1.00 95.75 88 TRP A O 1
ATOM 739 N N . GLU A 1 89 ? -1.546 -2.850 -6.066 1.00 96.81 89 GLU A N 1
ATOM 740 C CA . GLU A 1 89 ? -0.903 -1.689 -6.676 1.00 96.81 89 GLU A CA 1
ATOM 741 C C . GLU A 1 89 ? 0.359 -2.095 -7.453 1.00 96.81 89 GLU A C 1
ATOM 743 O O . GLU A 1 89 ? 0.538 -1.718 -8.612 1.00 96.81 89 GLU A O 1
ATOM 748 N N . PHE A 1 90 ? 1.209 -2.938 -6.869 1.00 96.44 90 PHE A N 1
ATOM 749 C CA . PHE A 1 90 ? 2.413 -3.427 -7.536 1.00 96.44 90 PHE A CA 1
ATOM 750 C C . PHE A 1 90 ? 2.084 -4.289 -8.758 1.00 96.44 90 PHE A C 1
ATOM 752 O O . PHE A 1 90 ? 2.737 -4.146 -9.792 1.00 96.44 90 PHE A O 1
ATOM 759 N N . MET A 1 91 ? 1.051 -5.131 -8.693 1.00 94.81 91 MET A N 1
ATOM 760 C CA . MET A 1 91 ? 0.582 -5.910 -9.843 1.00 94.81 91 MET A CA 1
ATOM 761 C C . MET A 1 91 ? 0.072 -5.016 -10.975 1.00 94.81 91 MET A C 1
ATOM 763 O O . MET A 1 91 ? 0.442 -5.236 -12.131 1.00 94.81 91 MET A O 1
ATOM 767 N N . ASN A 1 92 ? -0.699 -3.975 -10.653 1.00 95.56 92 ASN A N 1
ATOM 768 C CA . ASN A 1 92 ? -1.239 -3.029 -11.632 1.00 95.56 92 ASN A CA 1
ATOM 769 C C . ASN A 1 92 ? -0.132 -2.283 -12.395 1.00 95.56 92 ASN A C 1
ATOM 771 O O . ASN A 1 92 ? -0.270 -2.035 -13.594 1.00 95.56 92 ASN A O 1
ATOM 775 N N . HIS A 1 93 ? 0.997 -1.998 -11.737 1.00 96.94 93 HIS A N 1
ATOM 776 C CA . HIS A 1 93 ? 2.183 -1.394 -12.365 1.00 96.94 93 HIS A CA 1
ATOM 777 C C . HIS A 1 93 ? 3.178 -2.402 -12.944 1.00 96.94 93 HIS A C 1
ATOM 779 O O . HIS A 1 93 ? 4.149 -2.033 -13.616 1.00 96.94 93 HIS A O 1
ATOM 785 N N . GLY A 1 94 ? 2.956 -3.691 -12.703 1.00 96.19 94 GLY A N 1
ATOM 786 C CA . GLY A 1 94 ? 3.867 -4.750 -13.096 1.00 96.19 94 GLY A CA 1
ATOM 787 C C . GLY A 1 94 ? 5.191 -4.743 -12.338 1.00 96.19 94 GLY A C 1
ATOM 788 O O . GLY A 1 94 ? 6.211 -5.137 -12.894 1.00 96.19 94 GLY A O 1
ATOM 789 N N . TRP A 1 95 ? 5.220 -4.282 -11.094 1.00 96.50 95 TRP A N 1
ATOM 790 C CA . TRP A 1 95 ? 6.404 -4.307 -10.233 1.00 96.50 95 TRP A CA 1
ATOM 791 C C . TRP A 1 95 ? 6.550 -5.673 -9.553 1.00 96.50 95 TRP A C 1
ATOM 793 O O . TRP A 1 95 ? 6.573 -5.781 -8.329 1.00 96.50 95 TRP A O 1
ATOM 803 N N . GLY A 1 96 ? 6.630 -6.732 -10.365 1.00 93.62 96 GLY A N 1
ATOM 804 C CA . GLY A 1 96 ? 6.683 -8.120 -9.895 1.00 93.62 96 GLY A CA 1
ATOM 805 C C . GLY A 1 96 ? 7.827 -8.384 -8.911 1.00 93.62 96 GLY A C 1
ATOM 806 O O . GLY A 1 96 ? 7.660 -9.129 -7.952 1.00 93.62 96 GLY A O 1
ATOM 807 N N . GLU A 1 97 ? 8.969 -7.713 -9.086 1.00 92.62 97 GLU A N 1
ATOM 808 C CA . GLU A 1 97 ? 10.112 -7.806 -8.170 1.00 92.62 97 GLU A CA 1
ATOM 809 C C . GLU A 1 97 ? 9.817 -7.352 -6.739 1.00 92.62 97 GLU A C 1
ATOM 811 O O . GLU A 1 97 ? 10.590 -7.692 -5.852 1.00 92.62 97 GLU A O 1
ATOM 816 N N . LEU A 1 98 ? 8.742 -6.590 -6.520 1.00 93.06 98 LEU A N 1
ATOM 817 C CA . LEU A 1 98 ? 8.359 -6.034 -5.222 1.00 93.06 98 LEU A CA 1
ATOM 818 C C . LEU A 1 98 ? 7.205 -6.800 -4.564 1.00 93.06 98 LEU A C 1
ATOM 820 O O . LEU A 1 98 ? 6.787 -6.436 -3.469 1.00 93.06 98 LEU A O 1
ATOM 824 N N . LEU A 1 99 ? 6.657 -7.827 -5.221 1.00 91.12 99 LEU A N 1
ATOM 825 C CA . LEU A 1 99 ? 5.510 -8.558 -4.693 1.00 91.12 99 LEU A CA 1
ATOM 826 C C . LEU A 1 99 ? 5.890 -9.383 -3.468 1.00 91.12 99 LEU A C 1
ATOM 828 O O . LEU A 1 99 ? 6.771 -10.238 -3.529 1.00 91.12 99 LEU A O 1
ATOM 832 N N . GLU A 1 100 ? 5.157 -9.143 -2.385 1.00 85.25 100 GLU A N 1
ATOM 833 C CA . GLU A 1 100 ? 5.224 -9.911 -1.138 1.00 85.25 100 GLU A CA 1
ATOM 834 C C . GLU A 1 100 ? 4.132 -10.989 -1.063 1.00 85.25 100 GLU A C 1
ATOM 836 O O . GLU A 1 100 ? 4.252 -11.943 -0.299 1.00 85.25 100 GLU A O 1
ATOM 841 N N . ILE A 1 101 ? 3.098 -10.878 -1.904 1.00 84.19 101 ILE A N 1
ATOM 842 C CA . ILE A 1 101 ? 2.008 -11.850 -2.035 1.00 84.19 101 ILE A CA 1
ATOM 843 C C . ILE A 1 101 ? 2.029 -12.428 -3.455 1.00 84.19 101 ILE A C 1
ATOM 845 O O . ILE A 1 101 ? 2.074 -11.657 -4.422 1.00 84.19 101 ILE A O 1
ATOM 849 N N . PRO A 1 102 ? 1.977 -13.763 -3.625 1.00 84.25 102 PRO A N 1
ATOM 850 C CA . PRO A 1 102 ? 1.903 -14.365 -4.949 1.00 84.25 102 PRO A CA 1
ATOM 851 C C . PRO A 1 102 ? 0.635 -13.932 -5.709 1.00 84.25 102 PRO A C 1
ATOM 853 O O . PRO A 1 102 ? -0.463 -14.000 -5.149 1.00 84.25 102 PRO A O 1
ATOM 856 N N . PRO A 1 103 ? 0.724 -13.609 -7.016 1.00 85.25 103 PRO A N 1
ATOM 857 C CA . PRO A 1 103 ? -0.454 -13.276 -7.829 1.00 85.25 103 PRO A CA 1
ATOM 858 C C . PRO A 1 103 ? -1.527 -14.372 -7.882 1.00 85.25 103 PRO A C 1
ATOM 860 O O . PRO A 1 103 ? -2.683 -14.109 -8.185 1.00 85.25 103 PRO A O 1
ATOM 863 N N . ALA A 1 104 ? -1.148 -15.625 -7.627 1.00 84.94 104 ALA A N 1
ATOM 864 C CA . ALA A 1 104 ? -2.079 -16.748 -7.633 1.00 84.94 104 ALA A CA 1
ATOM 865 C C . ALA A 1 104 ? -2.982 -16.804 -6.387 1.00 84.94 104 ALA A C 1
ATOM 867 O O . ALA A 1 104 ? -4.001 -17.482 -6.429 1.00 84.94 104 ALA A O 1
ATOM 868 N N . GLU A 1 105 ? -2.613 -16.127 -5.296 1.00 84.50 105 GLU A N 1
ATOM 869 C CA . GLU A 1 105 ? -3.336 -16.178 -4.013 1.00 84.50 105 GLU A CA 1
ATOM 870 C C . GLU A 1 105 ? -4.224 -14.947 -3.792 1.00 84.50 105 GLU A C 1
ATOM 872 O O . GLU A 1 105 ? -4.916 -14.833 -2.785 1.00 84.50 105 GLU A O 1
ATOM 877 N N . THR A 1 106 ? -4.218 -13.993 -4.721 1.00 78.31 106 THR A N 1
ATOM 878 C CA . THR A 1 106 ? -4.774 -12.665 -4.461 1.00 78.31 106 THR A CA 1
ATOM 879 C C . THR A 1 106 ? -6.298 -12.652 -4.314 1.00 78.31 106 THR A C 1
ATOM 881 O O . THR A 1 106 ? -6.824 -11.866 -3.527 1.00 78.31 106 THR A O 1
ATOM 884 N N . ASP A 1 107 ? -6.999 -13.551 -5.008 1.00 78.62 107 ASP A N 1
ATOM 885 C CA . ASP A 1 107 ? -8.449 -13.733 -4.861 1.00 78.62 107 ASP A CA 1
ATOM 886 C C . ASP A 1 107 ? -8.810 -14.284 -3.471 1.00 78.62 107 ASP A C 1
ATOM 888 O O . ASP A 1 107 ? -9.769 -13.830 -2.846 1.00 78.62 107 ASP A O 1
ATOM 892 N N . ASP A 1 108 ? -8.006 -15.210 -2.940 1.00 85.44 108 ASP A N 1
ATOM 893 C CA . ASP A 1 108 ? -8.229 -15.779 -1.607 1.00 85.44 108 ASP A CA 1
ATOM 894 C C . ASP A 1 108 ? -8.038 -14.710 -0.514 1.00 85.44 108 ASP A C 1
ATOM 896 O O . ASP A 1 108 ? -8.833 -14.616 0.428 1.00 85.44 108 ASP A O 1
ATOM 900 N N . TYR A 1 109 ? -7.030 -13.844 -0.673 1.00 81.19 109 TYR A N 1
ATOM 901 C CA . TYR A 1 109 ? -6.813 -12.686 0.197 1.00 81.19 109 TYR A CA 1
ATOM 902 C C . TYR A 1 109 ? -7.949 -11.653 0.108 1.00 81.19 109 TYR A C 1
ATOM 904 O O . TYR A 1 109 ? -8.333 -11.081 1.135 1.00 81.19 109 TYR A O 1
ATOM 912 N N . TYR A 1 110 ? -8.524 -11.433 -1.083 1.00 83.06 110 TYR A N 1
ATOM 913 C CA . TYR A 1 110 ? -9.710 -10.585 -1.233 1.00 83.06 110 TYR A CA 1
ATOM 914 C C . TYR A 1 110 ? -10.878 -11.130 -0.408 1.00 83.06 110 TYR A C 1
ATOM 916 O O . TYR A 1 110 ? -11.466 -10.400 0.392 1.00 83.06 110 TYR A O 1
ATOM 924 N N . GLU A 1 111 ? -11.199 -12.415 -0.570 1.00 88.81 111 GLU A N 1
ATOM 925 C CA . GLU A 1 111 ? -12.341 -13.042 0.100 1.00 88.81 111 GLU A CA 1
ATOM 926 C C . GLU A 1 111 ? -12.207 -13.013 1.629 1.00 88.81 111 GLU A C 1
ATOM 928 O O . GLU A 1 111 ? -13.195 -12.776 2.334 1.00 88.81 111 GLU A O 1
ATOM 933 N N . ARG A 1 112 ? -10.981 -13.153 2.153 1.00 89.88 112 ARG A N 1
ATOM 934 C CA . ARG A 1 112 ? -10.688 -13.093 3.594 1.00 89.88 112 ARG A CA 1
ATOM 935 C C . ARG A 1 112 ? -11.138 -11.781 4.246 1.00 89.88 112 ARG A C 1
ATOM 937 O O . ARG A 1 112 ? -11.736 -11.813 5.322 1.00 89.88 112 ARG A O 1
ATOM 944 N N . TYR A 1 113 ? -10.904 -10.642 3.591 1.00 94.00 113 TYR A N 1
ATOM 945 C CA . TYR A 1 113 ? -11.229 -9.305 4.115 1.00 94.00 113 TYR A CA 1
ATOM 946 C C . TYR A 1 113 ? -12.319 -8.589 3.315 1.00 94.00 113 TYR A C 1
ATOM 948 O O . TYR A 1 113 ? -12.476 -7.368 3.393 1.00 94.00 113 TYR A O 1
ATOM 956 N N . ALA A 1 114 ? -13.137 -9.346 2.581 1.00 94.06 114 ALA A N 1
ATOM 957 C CA . ALA A 1 114 ? -14.079 -8.788 1.620 1.00 94.06 114 ALA A CA 1
ATOM 958 C C . ALA A 1 114 ? -15.101 -7.823 2.242 1.00 94.06 114 ALA A C 1
ATOM 960 O O . ALA A 1 114 ? -15.605 -6.929 1.566 1.00 94.06 114 ALA A O 1
ATOM 961 N N . SER A 1 115 ? -15.433 -7.980 3.528 1.00 95.88 115 SER A N 1
ATOM 962 C CA . SER A 1 115 ? -16.300 -7.035 4.244 1.00 95.88 115 SER A CA 1
ATOM 963 C C . SER A 1 115 ? -15.661 -5.652 4.384 1.00 95.88 115 SER A C 1
ATOM 965 O O . SER A 1 115 ? -16.327 -4.668 4.071 1.00 95.88 115 SER A O 1
ATOM 967 N N . PHE A 1 116 ? -14.387 -5.581 4.787 1.00 97.38 116 PHE A N 1
ATOM 968 C CA . PHE A 1 116 ? -13.632 -4.327 4.849 1.00 97.38 116 PHE A CA 1
ATOM 969 C C . PHE A 1 116 ? -13.473 -3.731 3.449 1.00 97.38 116 PHE A C 1
ATOM 971 O O . PHE A 1 116 ? -13.831 -2.579 3.216 1.00 97.38 116 PHE A O 1
ATOM 978 N N . PHE A 1 117 ? -1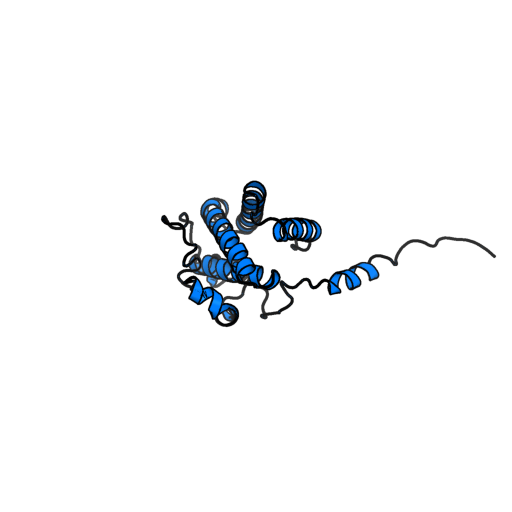3.033 -4.546 2.484 1.00 97.56 117 PHE A N 1
ATOM 979 C CA . PHE A 1 117 ? -12.785 -4.072 1.125 1.00 97.56 117 PHE A CA 1
ATOM 980 C C . PHE A 1 117 ? -14.043 -3.517 0.455 1.00 97.56 117 PHE A C 1
ATOM 982 O O . PHE A 1 117 ? -14.023 -2.398 -0.053 1.00 97.56 117 PHE A O 1
ATOM 989 N N . ARG A 1 118 ? -15.175 -4.229 0.525 1.00 97.00 118 ARG A N 1
ATOM 990 C CA . ARG A 1 118 ? -16.451 -3.714 0.000 1.00 97.00 118 ARG A CA 1
ATOM 991 C C . ARG A 1 118 ? -16.933 -2.469 0.739 1.00 97.00 118 ARG A C 1
ATOM 993 O O . ARG A 1 118 ? -17.547 -1.617 0.105 1.00 97.00 118 ARG A O 1
ATOM 1000 N N . GLY A 1 119 ? -16.681 -2.372 2.047 1.00 97.94 119 GLY A N 1
ATOM 1001 C CA . GLY A 1 119 ? -17.052 -1.212 2.860 1.00 97.94 119 GLY A CA 1
ATOM 1002 C C . GLY A 1 119 ? -16.390 0.083 2.390 1.00 97.94 119 GLY A C 1
ATOM 1003 O O . GLY A 1 119 ? -17.042 1.120 2.398 1.00 97.94 119 GLY A O 1
ATOM 1004 N N . TYR A 1 120 ? -15.148 -0.008 1.911 1.00 98.19 120 TYR A N 1
ATOM 1005 C CA . TYR A 1 120 ? -14.348 1.126 1.439 1.00 98.19 120 TYR A CA 1
ATOM 1006 C C . TYR A 1 120 ? -14.174 1.185 -0.087 1.00 98.19 120 TYR A C 1
ATOM 1008 O O . TYR A 1 120 ? -13.346 1.948 -0.582 1.00 98.19 120 TYR A O 1
ATOM 1016 N N . GLY A 1 121 ? -14.910 0.373 -0.854 1.00 97.69 121 GLY A N 1
ATOM 1017 C CA . GLY A 1 121 ? -14.795 0.337 -2.318 1.00 97.69 121 GLY A CA 1
ATOM 1018 C C . GLY A 1 121 ? -13.420 -0.107 -2.836 1.00 97.69 121 GLY A C 1
ATOM 1019 O O . GLY A 1 121 ? -13.034 0.269 -3.936 1.00 97.69 121 GLY A O 1
ATOM 1020 N N . ILE A 1 122 ? -12.674 -0.876 -2.046 1.00 97.75 122 ILE A N 1
ATOM 1021 C CA . ILE A 1 122 ? -11.355 -1.400 -2.404 1.00 97.75 122 ILE A CA 1
ATOM 1022 C C . ILE A 1 122 ? -11.528 -2.623 -3.311 1.00 97.75 122 ILE A C 1
ATOM 1024 O O . ILE A 1 122 ? -12.270 -3.557 -2.989 1.00 97.75 122 ILE A O 1
ATOM 1028 N N . THR A 1 123 ? -10.827 -2.621 -4.442 1.00 95.38 123 THR A N 1
ATOM 1029 C CA . THR A 1 123 ? -10.811 -3.720 -5.420 1.00 95.38 123 THR A CA 1
ATOM 1030 C C . THR A 1 123 ? -9.396 -3.925 -5.968 1.00 95.38 123 THR A C 1
ATOM 1032 O O . THR A 1 123 ? -8.574 -3.019 -5.837 1.00 95.38 123 THR A O 1
ATOM 1035 N N . PRO A 1 124 ? -9.086 -5.068 -6.606 1.00 93.44 124 PRO A N 1
ATOM 1036 C CA . PRO A 1 124 ? -7.799 -5.249 -7.278 1.00 93.44 124 PRO A CA 1
ATOM 1037 C C . PRO A 1 124 ? -7.480 -4.151 -8.308 1.00 93.44 124 PRO A C 1
ATOM 1039 O O . PRO A 1 124 ? -6.334 -3.722 -8.421 1.00 93.44 124 PRO A O 1
ATOM 1042 N N . GLU A 1 125 ? -8.484 -3.657 -9.037 1.00 93.88 125 GLU A N 1
ATOM 1043 C CA . GLU A 1 125 ? -8.327 -2.592 -10.036 1.00 93.88 125 GLU A CA 1
ATOM 1044 C C . GLU A 1 125 ? -8.250 -1.188 -9.419 1.00 93.88 125 GLU A C 1
ATOM 1046 O O . GLU A 1 125 ? -7.595 -0.304 -9.973 1.00 93.88 125 GLU A O 1
ATOM 1051 N N . GLU A 1 126 ? -8.892 -0.983 -8.267 1.00 95.69 126 GLU A N 1
ATOM 1052 C CA . GLU A 1 126 ? -8.880 0.267 -7.498 1.00 95.69 126 GLU A CA 1
ATOM 1053 C C . GLU A 1 126 ? -8.426 -0.008 -6.048 1.00 95.69 126 GLU A C 1
ATOM 1055 O O . GLU A 1 126 ? -9.251 0.000 -5.125 1.00 95.69 126 GLU A O 1
ATOM 1060 N N . PRO A 1 127 ? -7.117 -0.250 -5.810 1.00 96.50 127 PRO A N 1
ATOM 1061 C CA . PRO A 1 127 ? -6.626 -0.783 -4.532 1.00 96.50 127 PRO A CA 1
ATOM 1062 C C . PRO A 1 127 ? -6.865 0.137 -3.337 1.00 96.50 127 PRO A C 1
ATOM 1064 O O . PRO A 1 127 ? -6.987 -0.319 -2.204 1.00 96.50 127 PRO A O 1
ATOM 1067 N N . LEU A 1 128 ? -6.933 1.448 -3.570 1.00 98.06 128 LEU A N 1
ATOM 1068 C CA . LEU A 1 128 ? -7.149 2.420 -2.505 1.00 98.06 128 LEU A CA 1
ATOM 1069 C C . LEU A 1 128 ? -8.627 2.722 -2.239 1.00 98.06 128 LEU A C 1
ATOM 1071 O O . LEU A 1 128 ? -8.918 3.259 -1.175 1.00 98.06 128 LEU A O 1
ATOM 1075 N N . GLY A 1 129 ? -9.556 2.400 -3.148 1.00 97.75 129 GLY A N 1
ATOM 1076 C CA . GLY A 1 129 ? -10.980 2.718 -2.982 1.00 97.75 129 GLY A CA 1
ATOM 1077 C C . GLY A 1 129 ? -11.217 4.157 -2.492 1.00 97.75 129 GLY A C 1
ATOM 1078 O O . GLY A 1 129 ? -10.667 5.115 -3.044 1.00 97.75 129 GLY A O 1
ATOM 1079 N N . GLU A 1 130 ? -11.968 4.314 -1.399 1.00 98.00 130 GLU A N 1
ATOM 1080 C CA . GLU A 1 130 ? -12.238 5.601 -0.733 1.00 98.00 130 GLU A CA 1
ATOM 1081 C C . GLU A 1 130 ? -10.990 6.326 -0.194 1.00 98.00 130 GLU A C 1
ATOM 1083 O O . GLU A 1 130 ? -11.023 7.543 -0.001 1.00 98.00 130 GLU A O 1
ATOM 1088 N N . PHE A 1 131 ? -9.875 5.622 0.027 1.00 97.94 131 PHE A N 1
ATOM 1089 C CA . PHE A 1 131 ? -8.607 6.216 0.470 1.00 97.94 131 PHE A CA 1
ATOM 1090 C C . PHE A 1 131 ? -7.827 6.878 -0.674 1.00 97.94 131 PHE A C 1
ATOM 1092 O O . PHE A 1 131 ? -6.794 7.508 -0.430 1.00 97.94 131 PHE A O 1
ATOM 1099 N N . THR A 1 132 ? -8.301 6.765 -1.918 1.00 97.62 132 THR A N 1
ATOM 1100 C CA . THR A 1 132 ? -7.675 7.407 -3.078 1.00 97.62 132 THR A CA 1
ATOM 1101 C C . THR A 1 132 ? -7.677 8.933 -2.907 1.00 97.62 132 THR A C 1
ATOM 1103 O O . THR A 1 132 ? -8.739 9.526 -2.695 1.00 97.62 132 THR A O 1
ATOM 1106 N N . PRO A 1 133 ? -6.522 9.620 -3.025 1.00 95.50 133 PRO A N 1
ATOM 1107 C CA . PRO A 1 133 ? -6.486 11.078 -2.996 1.00 95.50 133 PRO A CA 1
ATOM 1108 C C . PRO A 1 133 ? -7.350 11.672 -4.114 1.00 95.50 133 PRO A C 1
ATOM 1110 O O . PRO A 1 133 ? -7.439 11.110 -5.202 1.00 95.50 133 PRO A O 1
ATOM 1113 N N . SER A 1 134 ? -7.923 12.859 -3.907 1.00 92.94 134 SER A N 1
ATOM 1114 C CA . SER A 1 134 ? -8.801 13.502 -4.904 1.00 92.94 134 SER A CA 1
ATOM 1115 C C . SER A 1 134 ? -8.136 13.772 -6.263 1.00 92.94 134 SER A C 1
ATOM 1117 O O . SER A 1 134 ? -8.833 13.904 -7.266 1.00 92.94 134 SER A O 1
ATOM 1119 N N . GLY A 1 135 ? -6.802 13.861 -6.302 1.00 92.88 135 GLY A N 1
ATOM 1120 C CA . GLY A 1 135 ? -6.002 13.983 -7.525 1.00 92.88 135 GLY A CA 1
ATOM 1121 C C . GLY A 1 135 ? -5.407 12.668 -8.038 1.00 92.88 135 GLY A C 1
ATOM 1122 O O . GLY A 1 135 ? -4.659 12.702 -9.009 1.00 92.88 135 GLY A O 1
ATOM 1123 N N . GLY A 1 136 ? -5.711 11.536 -7.398 1.00 95.75 136 GLY A N 1
ATOM 1124 C CA . GLY A 1 136 ? -5.022 10.265 -7.608 1.00 95.75 136 GLY A CA 1
ATOM 1125 C C . GLY A 1 136 ? -3.627 10.225 -6.976 1.00 95.75 136 GLY A C 1
ATOM 1126 O O . GLY A 1 136 ? -3.164 11.192 -6.366 1.00 95.75 136 GLY A O 1
ATOM 1127 N N . LEU A 1 137 ? -2.963 9.076 -7.108 1.00 97.19 137 LEU A N 1
ATOM 1128 C CA . LEU A 1 137 ? -1.542 8.940 -6.785 1.00 97.19 137 LEU A CA 1
ATOM 1129 C C . LEU A 1 137 ? -0.670 9.541 -7.902 1.00 97.19 137 LEU A C 1
ATOM 1131 O O . LEU A 1 137 ? -1.088 9.507 -9.062 1.00 97.19 137 LEU A O 1
ATOM 1135 N N . PRO A 1 138 ? 0.551 10.020 -7.591 1.00 97.50 138 PRO A N 1
ATOM 1136 C CA . PRO A 1 138 ? 1.522 10.421 -8.607 1.00 97.50 138 PRO A CA 1
ATOM 1137 C C . PRO A 1 138 ? 1.772 9.324 -9.650 1.00 97.50 138 PRO A C 1
ATOM 1139 O O . PRO A 1 138 ? 1.750 8.130 -9.334 1.00 97.50 138 PRO A O 1
ATOM 1142 N N . ASP A 1 139 ? 2.026 9.718 -10.898 1.00 97.00 139 ASP A N 1
ATOM 1143 C CA . ASP A 1 139 ? 2.401 8.779 -11.959 1.00 97.00 139 ASP A CA 1
ATOM 1144 C C . ASP A 1 139 ? 3.760 8.133 -11.659 1.00 97.00 139 ASP A C 1
ATOM 1146 O O . ASP A 1 139 ? 4.672 8.780 -11.144 1.00 97.00 139 ASP A O 1
ATOM 1150 N N . ALA A 1 140 ? 3.921 6.867 -12.042 1.00 97.56 140 ALA A N 1
ATOM 1151 C CA . ALA A 1 140 ? 5.192 6.160 -11.948 1.00 97.56 140 ALA A CA 1
ATOM 1152 C C . ALA A 1 140 ? 5.421 5.246 -13.162 1.00 97.56 140 ALA A C 1
ATOM 1154 O O . ALA A 1 140 ? 4.470 4.885 -13.856 1.00 97.56 140 ALA A O 1
ATOM 1155 N N . PRO A 1 141 ? 6.680 4.868 -13.452 1.00 97.19 141 PRO A N 1
ATOM 1156 C CA . PRO A 1 141 ? 6.987 3.957 -14.549 1.00 97.19 141 PRO A CA 1
ATOM 1157 C C . PRO A 1 141 ? 6.482 2.536 -14.280 1.00 97.19 141 PRO A C 1
ATOM 1159 O O . PRO A 1 141 ? 6.802 1.938 -13.252 1.00 97.19 141 PRO A O 1
ATOM 1162 N N . GLU A 1 142 ? 5.771 1.972 -15.250 1.00 96.69 142 GLU A N 1
ATOM 1163 C CA . GLU A 1 142 ? 5.354 0.568 -15.246 1.00 96.69 142 GLU A CA 1
ATOM 1164 C C . GLU A 1 142 ? 6.471 -0.357 -15.760 1.00 96.69 142 GLU A C 1
ATOM 1166 O O . GLU A 1 142 ? 7.280 0.030 -16.608 1.00 96.69 142 GLU A O 1
ATOM 1171 N N . THR A 1 143 ? 6.476 -1.612 -15.306 1.00 93.94 143 THR A N 1
ATOM 1172 C CA . THR A 1 143 ? 7.382 -2.674 -15.791 1.00 93.94 143 THR A CA 1
ATOM 1173 C C . THR A 1 143 ? 6.636 -3.979 -16.047 1.00 93.94 143 THR A C 1
ATOM 1175 O O . THR A 1 143 ? 7.049 -5.040 -15.590 1.00 93.94 143 THR A O 1
ATOM 1178 N N . ARG A 1 144 ? 5.514 -3.916 -16.777 1.00 92.00 144 ARG A N 1
ATOM 1179 C CA . ARG A 1 144 ? 4.576 -5.041 -16.990 1.00 92.00 144 ARG A CA 1
ATOM 1180 C C . ARG A 1 144 ? 5.231 -6.367 -17.376 1.00 92.00 144 ARG A C 1
ATOM 1182 O O . ARG A 1 144 ? 4.723 -7.423 -17.011 1.00 92.00 144 ARG A O 1
ATOM 1189 N N . GLU A 1 145 ? 6.356 -6.347 -18.086 1.00 88.62 145 GLU A N 1
ATOM 1190 C CA . GLU A 1 145 ? 7.090 -7.560 -18.447 1.00 88.62 145 GLU A CA 1
ATOM 1191 C C . GLU A 1 145 ? 7.584 -8.371 -17.235 1.00 88.62 145 GLU A C 1
ATOM 1193 O O . GLU A 1 145 ? 7.686 -9.597 -17.330 1.00 88.62 145 GLU A O 1
ATOM 1198 N N . ARG A 1 146 ? 7.840 -7.714 -16.093 1.00 86.94 146 ARG A N 1
ATOM 1199 C CA . ARG A 1 146 ? 8.311 -8.330 -14.841 1.00 86.94 146 ARG A CA 1
ATOM 1200 C C . ARG A 1 146 ? 7.273 -9.221 -14.175 1.00 86.94 146 ARG A C 1
ATOM 1202 O O . ARG A 1 146 ? 7.651 -10.083 -13.392 1.00 86.94 146 ARG A O 1
ATOM 1209 N N . MET A 1 147 ? 6.000 -9.108 -14.552 1.00 91.19 147 MET A N 1
ATOM 1210 C CA . MET A 1 147 ? 4.962 -10.023 -14.075 1.00 91.19 147 MET A CA 1
ATOM 1211 C C . MET A 1 147 ? 5.174 -11.473 -14.524 1.00 91.19 147 MET A C 1
ATOM 1213 O O . MET A 1 147 ? 4.583 -12.361 -13.927 1.00 91.19 147 MET A O 1
ATOM 1217 N N . ASN A 1 148 ? 6.026 -11.737 -15.523 1.00 85.56 148 ASN A N 1
ATOM 1218 C CA . ASN A 1 148 ? 6.409 -13.099 -15.926 1.00 85.56 148 ASN A CA 1
ATOM 1219 C C . ASN A 1 148 ? 7.722 -13.585 -15.276 1.00 85.56 148 ASN A C 1
ATOM 1221 O O . ASN A 1 148 ? 8.277 -14.593 -15.713 1.00 85.56 148 ASN A O 1
ATOM 1225 N N . GLY A 1 149 ? 8.276 -12.820 -14.332 1.00 83.25 149 GLY A N 1
ATOM 1226 C CA . GLY A 1 149 ? 9.533 -13.123 -13.651 1.00 83.25 149 GLY A CA 1
ATOM 1227 C C . GLY A 1 149 ? 9.349 -13.884 -12.339 1.00 83.25 149 GLY A C 1
ATOM 1228 O O . GLY A 1 149 ? 8.250 -14.308 -11.992 1.00 83.25 149 GLY A O 1
ATOM 1229 N N . ASP A 1 150 ? 10.453 -14.028 -11.608 1.00 81.75 150 ASP A N 1
ATOM 1230 C CA . ASP A 1 150 ? 10.439 -14.523 -10.233 1.00 81.75 150 ASP A CA 1
ATOM 1231 C C . ASP A 1 150 ? 9.952 -13.423 -9.271 1.00 81.75 150 ASP A C 1
ATOM 1233 O O . ASP A 1 150 ? 10.224 -12.238 -9.485 1.00 81.75 150 ASP A O 1
ATOM 1237 N N . TYR A 1 151 ? 9.292 -13.826 -8.182 1.00 85.31 151 TYR A N 1
ATOM 1238 C CA . TYR A 1 151 ? 8.809 -12.937 -7.119 1.00 85.31 151 TYR A CA 1
ATOM 1239 C C . TYR A 1 151 ? 9.646 -13.163 -5.844 1.00 85.31 151 TYR A C 1
ATOM 1241 O O . TYR A 1 151 ? 9.296 -14.005 -5.017 1.00 85.31 151 TYR A O 1
ATOM 1249 N N . PRO A 1 152 ? 10.803 -12.491 -5.685 1.00 81.25 152 PRO A N 1
ATOM 1250 C CA . PRO A 1 152 ? 11.801 -12.844 -4.669 1.00 81.25 152 PRO A CA 1
ATOM 1251 C C . PRO A 1 152 ? 11.358 -12.595 -3.221 1.00 81.25 152 PRO A C 1
ATOM 1253 O O . PRO A 1 152 ? 11.960 -13.167 -2.312 1.00 81.25 152 PRO A O 1
ATOM 1256 N N . PHE A 1 153 ? 10.344 -11.753 -3.006 1.00 80.00 153 PHE A N 1
ATOM 1257 C CA . PHE A 1 153 ? 9.774 -11.468 -1.685 1.00 80.00 153 PHE A CA 1
ATOM 1258 C C . PHE A 1 153 ? 8.434 -12.163 -1.444 1.00 80.00 153 PHE A C 1
ATOM 1260 O O . PHE A 1 153 ? 7.925 -12.086 -0.331 1.00 80.00 153 PHE A O 1
ATOM 1267 N N . ALA A 1 154 ? 7.870 -12.839 -2.450 1.00 82.25 154 ALA A N 1
ATOM 1268 C CA . ALA A 1 154 ? 6.566 -13.463 -2.312 1.00 82.25 154 ALA A CA 1
ATOM 1269 C C . ALA A 1 154 ? 6.681 -14.741 -1.482 1.00 82.25 154 ALA A C 1
ATOM 1271 O O . ALA A 1 154 ? 7.362 -15.694 -1.874 1.00 82.25 154 ALA A O 1
ATOM 1272 N N . GLU A 1 155 ? 5.984 -14.771 -0.353 1.00 74.44 155 GLU A N 1
ATOM 1273 C CA . GLU A 1 155 ? 5.864 -15.965 0.477 1.00 74.44 155 GLU A CA 1
ATOM 1274 C C . GLU A 1 155 ? 4.459 -16.546 0.303 1.00 74.44 155 GLU A C 1
ATOM 1276 O O . GLU A 1 155 ? 3.458 -15.888 0.564 1.00 74.44 155 GLU A O 1
ATOM 1281 N N . ALA A 1 156 ? 4.400 -17.774 -0.218 1.00 65.19 156 ALA A N 1
ATOM 1282 C CA . ALA A 1 156 ? 3.150 -18.468 -0.498 1.00 65.19 156 ALA A CA 1
ATOM 1283 C C . ALA A 1 156 ? 2.554 -19.114 0.751 1.00 65.19 156 ALA A C 1
ATOM 1285 O O . ALA A 1 156 ? 3.274 -19.598 1.632 1.00 65.19 156 ALA A O 1
ATOM 1286 N N . GLY A 1 157 ? 1.232 -19.234 0.731 1.00 58.69 157 GLY A N 1
ATOM 1287 C CA . GLY A 1 157 ? 0.435 -19.791 1.798 1.00 58.69 157 GLY A CA 1
ATOM 1288 C C . GLY A 1 157 ? 0.010 -18.684 2.736 1.00 58.69 157 GLY A C 1
ATOM 1289 O O . GLY A 1 157 ? 0.832 -18.256 3.539 1.00 58.69 157 GLY A O 1
ATOM 1290 N N . LEU A 1 158 ? -1.277 -18.317 2.628 1.00 54.91 158 LEU A N 1
ATOM 1291 C CA . LEU A 1 158 ? -2.182 -17.621 3.567 1.00 54.91 158 LEU A CA 1
ATOM 1292 C C . LEU A 1 158 ? -1.979 -18.040 5.037 1.00 54.91 158 LEU A C 1
ATOM 1294 O O . LEU A 1 158 ? -2.883 -18.524 5.717 1.00 54.91 158 LEU A O 1
ATOM 1298 N N . ALA A 1 159 ? -0.756 -17.970 5.524 1.00 50.41 159 ALA A N 1
ATOM 1299 C CA . ALA A 1 159 ? -0.362 -18.453 6.812 1.00 50.41 159 ALA A CA 1
ATOM 1300 C C . ALA A 1 159 ? -0.774 -17.360 7.777 1.00 50.41 159 ALA A C 1
ATOM 1302 O O . ALA A 1 159 ? -0.201 -16.269 7.781 1.00 50.41 159 ALA A O 1
ATOM 1303 N N . ASP A 1 160 ? -1.769 -17.699 8.594 1.00 44.47 160 ASP A N 1
ATOM 1304 C CA . ASP A 1 160 ? -2.276 -16.888 9.699 1.00 44.47 160 ASP A CA 1
ATOM 1305 C C . ASP A 1 160 ? -1.136 -16.279 10.541 1.00 44.47 160 ASP A C 1
ATOM 1307 O O . ASP A 1 160 ? -1.296 -15.212 11.114 1.00 44.47 160 ASP A O 1
ATOM 1311 N N . ASP A 1 161 ? 0.047 -16.899 10.545 1.00 40.28 161 ASP A N 1
ATOM 1312 C CA . ASP A 1 161 ? 1.187 -16.550 11.388 1.00 40.28 161 ASP A CA 1
ATOM 1313 C C . ASP A 1 161 ? 2.300 -15.727 10.708 1.00 40.28 161 ASP A C 1
ATOM 1315 O O . ASP A 1 161 ? 3.273 -15.372 11.372 1.00 40.28 161 ASP A O 1
ATOM 1319 N N . VAL A 1 162 ? 2.211 -15.387 9.412 1.00 46.72 162 VAL A N 1
ATOM 1320 C CA . VAL A 1 162 ? 3.272 -14.575 8.756 1.00 46.72 162 VAL A CA 1
ATOM 1321 C C . VAL A 1 162 ? 3.275 -13.139 9.296 1.00 46.72 162 VAL A C 1
ATOM 1323 O O . VAL A 1 162 ? 4.326 -12.499 9.380 1.00 46.72 162 VAL A O 1
ATOM 1326 N N . TYR A 1 163 ? 2.115 -12.670 9.767 1.00 45.69 163 TYR A N 1
ATOM 1327 C CA . TYR A 1 163 ? 1.935 -11.337 10.346 1.00 45.69 163 TYR A CA 1
ATOM 1328 C C . TYR A 1 163 ? 1.442 -11.344 11.803 1.00 45.69 163 TYR A C 1
ATOM 1330 O O . TYR A 1 163 ? 1.405 -10.282 12.434 1.00 45.69 163 TYR A O 1
ATOM 1338 N N . ILE A 1 164 ? 1.131 -12.514 12.379 1.00 38.94 164 ILE A N 1
ATOM 1339 C CA . ILE A 1 164 ? 0.857 -12.671 13.814 1.00 38.94 164 ILE A CA 1
ATOM 1340 C C . ILE A 1 164 ? 2.172 -12.948 14.549 1.00 38.94 164 ILE A C 1
ATOM 1342 O O . ILE A 1 164 ? 2.687 -14.058 14.551 1.00 38.94 164 ILE A O 1
ATOM 1346 N N . TYR A 1 165 ? 2.678 -11.947 15.269 1.00 33.44 165 TYR A N 1
ATOM 1347 C CA . TYR A 1 165 ? 3.461 -12.216 16.476 1.00 33.44 165 TYR A CA 1
ATOM 1348 C C . TYR A 1 165 ? 2.489 -12.216 17.659 1.00 33.44 165 TYR A C 1
ATOM 1350 O O . TYR A 1 165 ? 2.060 -11.159 18.125 1.00 33.44 165 TYR A O 1
ATOM 1358 N N . ALA A 1 166 ? 2.104 -13.399 18.140 1.00 34.06 166 ALA A N 1
ATOM 1359 C CA . ALA A 1 166 ? 1.368 -13.522 19.394 1.00 34.06 166 ALA A CA 1
ATOM 1360 C C . ALA A 1 166 ? 2.349 -13.382 20.571 1.00 34.06 166 ALA A C 1
ATOM 1362 O O . ALA A 1 166 ? 3.483 -13.853 20.491 1.00 34.06 166 ALA A O 1
ATOM 1363 N N . GLU A 1 167 ? 1.921 -12.819 21.710 1.00 36.09 167 GLU A N 1
ATOM 1364 C CA . GLU A 1 167 ? 2.742 -12.715 22.941 1.00 36.09 167 GLU A CA 1
ATOM 1365 C C . GLU A 1 167 ? 3.408 -14.048 23.366 1.00 36.09 167 GLU A C 1
ATOM 1367 O O . GLU A 1 167 ? 4.409 -14.068 24.086 1.00 36.09 167 GLU A O 1
ATOM 1372 N N . ALA A 1 168 ? 2.880 -15.188 22.909 1.00 36.59 168 ALA A N 1
ATOM 1373 C CA . ALA A 1 168 ? 3.448 -16.513 23.134 1.00 36.59 168 ALA A CA 1
ATOM 1374 C C . ALA A 1 168 ? 4.870 -16.698 22.557 1.00 36.59 168 ALA A C 1
ATOM 1376 O O . ALA A 1 168 ? 5.641 -17.499 23.101 1.00 36.59 168 ALA A O 1
ATOM 1377 N N . ASP A 1 169 ? 5.257 -15.941 21.526 1.00 38.06 169 ASP A N 1
ATOM 1378 C CA . ASP A 1 169 ? 6.563 -16.072 20.870 1.00 38.06 169 ASP A CA 1
ATOM 1379 C C . ASP A 1 169 ? 7.722 -15.395 21.621 1.00 38.06 169 ASP A C 1
ATOM 1381 O O . ASP A 1 169 ? 8.894 -15.689 21.359 1.00 38.06 169 ASP A O 1
ATOM 1385 N N . GLU A 1 170 ? 7.444 -14.595 22.659 1.00 38.97 170 GLU A N 1
ATOM 1386 C CA . GLU A 1 170 ? 8.484 -14.087 23.570 1.00 38.97 170 GLU A CA 1
ATOM 1387 C C . GLU A 1 170 ? 9.183 -15.215 24.355 1.00 38.97 170 GLU A C 1
ATOM 1389 O O . GLU A 1 170 ? 10.368 -15.129 24.709 1.00 38.97 170 GLU A O 1
ATOM 1394 N N . ARG A 1 171 ? 8.475 -16.321 24.627 1.00 30.91 171 ARG A N 1
ATOM 1395 C CA . ARG A 1 171 ? 9.010 -17.420 25.452 1.00 30.91 171 ARG A CA 1
ATOM 1396 C C . ARG A 1 171 ? 9.892 -18.398 24.692 1.00 30.91 171 ARG A C 1
ATOM 1398 O O . ARG A 1 171 ? 10.629 -19.149 25.331 1.00 30.91 171 ARG A O 1
ATOM 1405 N N . ARG A 1 172 ? 9.837 -18.410 23.359 1.00 32.75 172 ARG A N 1
ATOM 1406 C CA . ARG A 1 172 ? 10.653 -19.329 22.553 1.00 32.75 172 ARG A CA 1
ATOM 1407 C C . ARG A 1 172 ? 12.041 -18.752 22.275 1.00 32.75 172 ARG A C 1
ATOM 1409 O O . ARG A 1 172 ? 13.031 -19.464 22.394 1.00 32.75 172 ARG A O 1
ATOM 1416 N N . LEU A 1 173 ? 12.133 -17.441 22.048 1.00 34.47 173 LEU A N 1
ATOM 1417 C CA . LEU A 1 173 ? 13.402 -16.744 21.790 1.00 34.47 173 LEU A CA 1
ATOM 1418 C C . LEU A 1 173 ? 14.241 -16.469 23.051 1.00 34.47 173 LEU A C 1
ATOM 1420 O O . LEU A 1 173 ? 15.445 -16.248 22.948 1.00 34.47 173 LEU A O 1
ATOM 1424 N N . SER A 1 174 ? 13.642 -16.506 24.245 1.00 37.66 174 SER A N 1
ATOM 1425 C CA . SER A 1 174 ? 14.374 -16.334 25.511 1.00 37.66 174 SER A CA 1
ATOM 1426 C C . SER A 1 174 ? 15.054 -17.611 26.020 1.00 37.66 174 SER A C 1
ATOM 1428 O O . SER A 1 174 ? 15.925 -17.518 26.884 1.00 37.66 174 SER A O 1
ATOM 1430 N N . ARG A 1 175 ? 14.713 -18.792 25.483 1.00 36.94 175 ARG A N 1
ATOM 1431 C CA . ARG A 1 175 ? 15.343 -20.068 25.873 1.00 36.94 175 ARG A CA 1
ATOM 1432 C C . ARG A 1 175 ? 16.521 -20.487 24.996 1.00 36.94 175 ARG A C 1
ATOM 1434 O O . ARG A 1 175 ? 17.457 -21.070 25.528 1.00 36.94 175 ARG A O 1
ATOM 1441 N N . ASP A 1 176 ? 16.545 -20.105 23.721 1.00 40.28 176 ASP A N 1
ATOM 1442 C CA . ASP A 1 176 ? 17.609 -20.538 22.795 1.00 40.28 176 ASP A CA 1
ATOM 1443 C C . ASP A 1 176 ? 18.808 -19.569 22.711 1.00 40.28 176 ASP A C 1
ATOM 1445 O O . ASP A 1 176 ? 19.785 -19.833 22.014 1.00 40.28 176 ASP A O 1
ATOM 1449 N N . GLY A 1 177 ? 18.776 -18.453 23.451 1.00 34.59 177 GLY A N 1
ATOM 1450 C CA . GLY A 1 177 ? 19.852 -17.450 23.485 1.00 34.59 177 GLY A CA 1
ATOM 1451 C C . GLY A 1 177 ? 20.778 -17.503 24.705 1.00 34.59 177 GLY A C 1
ATOM 1452 O O . GLY A 1 177 ? 21.676 -16.669 24.808 1.00 34.59 177 GLY A O 1
ATOM 1453 N N . ALA A 1 178 ? 20.569 -18.434 25.642 1.00 36.31 178 ALA A N 1
ATOM 1454 C CA . ALA A 1 178 ? 21.225 -18.391 26.950 1.00 36.31 178 ALA A CA 1
ATOM 1455 C C . ALA A 1 178 ? 21.803 -19.730 27.431 1.00 36.31 178 ALA A C 1
ATOM 1457 O O . ALA A 1 178 ? 21.851 -19.944 28.630 1.00 36.31 178 ALA A O 1
ATOM 1458 N N . GLU A 1 179 ? 22.306 -20.601 26.552 1.00 36.97 179 GLU A N 1
ATOM 1459 C CA . GLU A 1 179 ? 23.228 -21.672 26.973 1.00 36.97 179 GLU A CA 1
ATOM 1460 C C . GLU A 1 179 ? 24.328 -21.924 25.934 1.00 36.97 179 GLU A C 1
ATOM 1462 O O . GLU A 1 179 ? 24.385 -22.943 25.258 1.00 36.97 179 GLU A O 1
ATOM 1467 N N . SER A 1 180 ? 25.271 -20.991 25.821 1.00 40.31 180 SER A N 1
ATOM 1468 C CA . SER A 1 180 ? 26.652 -21.365 25.520 1.00 40.31 180 SER A CA 1
ATOM 1469 C C . SER A 1 180 ? 27.580 -20.237 25.932 1.00 40.31 180 SER A C 1
ATOM 1471 O O . SER A 1 180 ? 27.544 -19.157 25.346 1.00 40.31 180 SER A O 1
ATOM 1473 N N . LYS A 1 181 ? 28.441 -20.551 26.906 1.00 40.06 181 LYS A N 1
ATOM 1474 C CA . LYS A 1 181 ? 29.533 -19.758 27.499 1.00 40.06 181 LYS A CA 1
ATOM 1475 C C . LYS A 1 181 ? 29.215 -19.182 28.873 1.00 40.06 181 LYS A C 1
ATOM 1477 O O . LYS A 1 181 ? 28.915 -18.006 29.003 1.00 40.06 181 LYS A O 1
ATOM 1482 N N . LEU A 1 182 ? 29.425 -20.017 29.890 1.00 32.09 182 LEU A N 1
ATOM 1483 C CA . LEU A 1 182 ? 30.190 -19.695 31.102 1.00 32.09 182 LEU A CA 1
ATOM 1484 C C . LEU A 1 182 ? 30.393 -20.989 31.903 1.00 32.09 182 LEU A C 1
ATOM 1486 O O . LEU A 1 182 ? 29.429 -21.659 32.252 1.00 32.09 182 LEU A O 1
ATOM 1490 N N . GLY A 1 183 ? 31.651 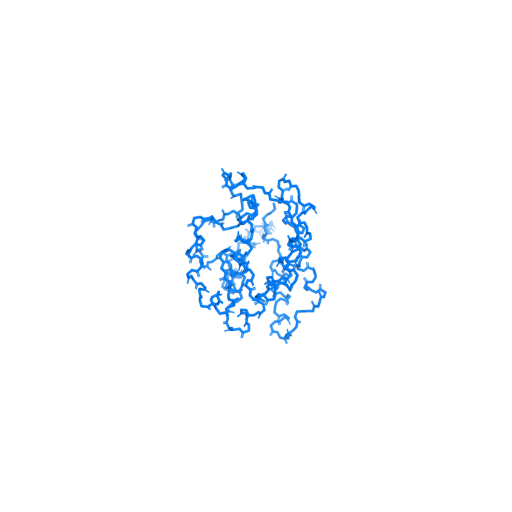-21.349 32.166 1.00 28.56 183 GLY A N 1
ATOM 1491 C CA . GLY A 1 183 ? 31.982 -22.500 33.006 1.00 28.56 183 GLY A CA 1
ATOM 1492 C C . GLY A 1 183 ? 33.383 -23.057 32.778 1.00 28.56 183 GLY A C 1
ATOM 1493 O O . GLY A 1 183 ? 33.527 -24.224 32.433 1.00 28.56 183 GLY A O 1
ATOM 1494 N N . ALA A 1 184 ? 34.420 -22.234 32.947 1.00 37.66 184 ALA A N 1
ATOM 1495 C CA . ALA A 1 184 ? 35.776 -22.729 33.167 1.00 37.66 184 ALA A CA 1
ATOM 1496 C C . ALA A 1 184 ? 36.050 -22.810 34.683 1.00 37.66 184 ALA A C 1
ATOM 1498 O O . ALA A 1 184 ? 35.895 -21.803 35.365 1.00 37.66 184 ALA A O 1
ATOM 1499 N N . VAL A 1 185 ? 36.523 -23.985 35.131 1.00 34.09 185 VAL A N 1
ATOM 1500 C CA . VAL A 1 185 ? 37.416 -24.251 36.289 1.00 34.09 185 VAL A CA 1
ATOM 1501 C C . VAL A 1 185 ? 36.876 -24.013 37.718 1.00 34.09 185 VAL A C 1
ATOM 1503 O O . VAL A 1 185 ? 36.665 -22.876 38.118 1.00 34.09 185 VAL A O 1
ATOM 1506 N 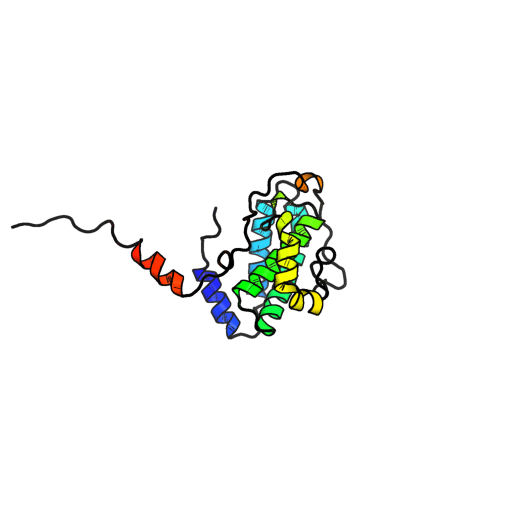N . SER A 1 186 ? 36.802 -25.074 38.546 1.00 31.95 186 SER A N 1
ATOM 1507 C CA . SER A 1 186 ? 37.804 -25.372 39.605 1.00 31.95 186 SER A CA 1
ATOM 1508 C C . SER A 1 186 ? 37.487 -26.644 40.426 1.00 31.95 186 SER A C 1
ATOM 1510 O O . SER A 1 186 ? 36.351 -26.845 40.834 1.00 31.95 186 SER A O 1
ATOM 1512 N N . THR A 1 187 ? 38.538 -27.453 40.634 1.00 37.78 187 THR A N 1
ATOM 1513 C CA . THR A 1 187 ? 38.925 -28.318 41.786 1.00 37.78 187 THR A CA 1
ATOM 1514 C C . THR A 1 187 ? 37.882 -28.854 42.780 1.00 37.78 187 THR A C 1
ATOM 1516 O O . THR A 1 187 ? 37.277 -28.071 43.508 1.00 37.78 187 THR A O 1
ATOM 1519 N N . ASP A 1 188 ? 37.862 -30.182 42.947 1.00 38.88 188 ASP A N 1
ATOM 1520 C CA . ASP A 1 188 ? 38.546 -30.895 44.052 1.00 38.88 188 ASP A CA 1
ATOM 1521 C C . ASP A 1 188 ? 39.115 -32.232 43.534 1.00 38.88 188 ASP A C 1
ATOM 1523 O O . ASP A 1 188 ? 38.476 -32.827 42.631 1.00 38.88 188 ASP A O 1
#

Secondary structure (DSSP, 8-state):
--TTS-HHHHHHHHHHHHTSSS--HHHHHHHHHHHHHHHHHH-SS-HHHHHHHHHHHHHHHHHHHHHHHHHT--HHHHHHHHHHHHHHHHHHHT-GGG-SS-TTSHHHHHHHTHHHHHHTT--SSSTTGGGS-TT-SPP----GGGGGS--TT---S--TTSS---GGGHHHHTTTTS-SS-------

Radius of gyration: 19.5 Å; chains: 1; bounding box: 56×45×62 Å

Foldseek 3Di:
DDPPPDPVPVVVLVVVCVVPLDPPPVNLQVQLVVQLVVQLVQQPDQSVQCSQLSSLLSSLLVVQLSVCVVVPHDSLVSVLLSLLLVQLVCQVLLSLQARLADPVCSVVSCVVCVVSCVVQVADSVRSSRVSAPPVGGDDGHGDNVNNPDDRVNHDDDPPPPPRDPDPVVVVVVVPVPPPDDDDDDDDD

pLDDT: mean 75.9, std 24.44, range [21.45, 98.38]